Protein AF-A0A8H7FM13-F1 (afdb_monomer)

Solvent-accessible surface area (backbone atoms only — not comparable to full-atom values): 14826 Å² total; per-residue (Å²): 141,86,81,84,79,74,83,88,78,86,78,82,75,85,76,88,72,87,87,81,90,82,88,89,87,79,88,86,87,88,84,83,87,87,88,86,89,87,87,86,78,91,87,86,85,82,89,79,90,83,89,82,86,90,82,90,81,82,88,75,82,74,82,71,83,84,78,73,82,71,84,75,85,74,69,92,62,74,87,44,48,70,41,62,45,64,71,57,33,52,49,31,50,57,52,25,73,70,42,84,52,65,72,56,20,56,55,41,48,53,55,45,74,54,70,56,69,44,75,38,53,45,71,88,46,48,72,54,50,40,57,52,46,51,52,35,45,52,49,16,68,75,68,75,45,45,25,29,44,40,33,31,46,44,48,51,35,52,32,50,39,84,53,99,72,61,82,43,89,30,36,62,94,72,56,8,63,63,53,38,52,53,44,50,51,50,46,51,53,41,52,65,75,37,81,80,42,45,76,49,74,48,74,41,79,68,44,72,63,39,67,73,77,35,52,89,36,67,56,30,52,70,33,47,66,64,78,67,104

Mean predicted aligned error: 14.74 Å

Nearest PDB structures (foldseek):
  8wxc-assembly1_A  TM=9.907E-01  e=5.343E-21  Phanerodontia chrysosporium
  8wwt-assembly1_A  TM=9.858E-01  e=6.809E-21  Phanerodontia chrysosporium
  8x04-assembly1_A  TM=9.893E-01  e=1.498E-20  Phanerodontia chrysosporium
  3voj-assembly1_A  TM=9.886E-01  e=3.501E-20  Coprinopsis cinerea
  3voi-assembly1_A  TM=9.894E-01  e=8.694E-20  Coprinopsis cinerea

Structure (mmCIF, N/CA/C/O backbone):
data_AF-A0A8H7FM13-F1
#
_entry.id   AF-A0A8H7FM13-F1
#
loop_
_atom_site.group_PDB
_atom_site.id
_atom_site.type_symbol
_atom_site.label_atom_id
_atom_site.label_alt_id
_atom_site.label_comp_id
_atom_site.label_asym_id
_atom_site.label_entity_id
_atom_site.label_seq_id
_atom_site.pdbx_PDB_ins_code
_atom_site.Cartn_x
_atom_site.Cartn_y
_atom_site.Cartn_z
_atom_site.occupancy
_atom_site.B_iso_or_equiv
_atom_site.auth_seq_id
_atom_site.auth_comp_id
_atom_site.auth_asym_id
_atom_site.auth_atom_id
_atom_site.pdbx_PDB_model_num
ATOM 1 N N . MET A 1 1 ? 24.154 -24.887 4.146 1.00 31.66 1 MET A N 1
ATOM 2 C CA . MET A 1 1 ? 22.944 -25.618 3.715 1.00 31.66 1 MET A CA 1
ATOM 3 C C . MET A 1 1 ? 21.742 -24.740 4.018 1.00 31.66 1 MET A C 1
ATOM 5 O O . MET A 1 1 ? 21.270 -24.717 5.143 1.00 31.66 1 MET A O 1
ATOM 9 N N . PHE A 1 2 ? 21.346 -23.935 3.036 1.00 27.05 2 PHE A N 1
ATOM 10 C CA . PHE A 1 2 ? 20.184 -23.052 3.084 1.00 27.05 2 PHE A CA 1
ATOM 11 C C . PHE A 1 2 ? 19.039 -23.755 2.356 1.00 27.05 2 PHE A C 1
ATOM 13 O O . PHE A 1 2 ? 19.230 -24.229 1.240 1.00 27.05 2 PHE A O 1
ATOM 20 N N . ASN A 1 3 ? 17.871 -23.840 2.983 1.00 25.66 3 ASN A N 1
ATOM 21 C CA . ASN A 1 3 ? 16.652 -24.318 2.339 1.00 25.66 3 ASN A CA 1
ATOM 22 C C . ASN A 1 3 ? 15.518 -23.361 2.715 1.00 25.66 3 ASN A C 1
ATOM 24 O O . ASN A 1 3 ? 14.668 -23.669 3.546 1.00 25.66 3 ASN A O 1
ATOM 28 N N . ALA A 1 4 ? 15.556 -22.157 2.144 1.00 30.45 4 ALA A N 1
ATOM 29 C CA . ALA A 1 4 ? 14.416 -21.255 2.151 1.00 30.45 4 ALA A CA 1
ATOM 30 C C . ALA A 1 4 ? 13.462 -21.725 1.047 1.00 30.45 4 ALA A C 1
ATOM 32 O O . ALA A 1 4 ? 13.615 -21.388 -0.124 1.00 30.45 4 ALA A O 1
ATOM 33 N N . ARG A 1 5 ? 12.501 -22.577 1.413 1.00 27.33 5 ARG A N 1
ATOM 34 C CA . ARG A 1 5 ? 11.369 -22.904 0.544 1.00 27.33 5 ARG A CA 1
ATOM 35 C C . ARG A 1 5 ? 10.380 -21.749 0.601 1.00 27.33 5 ARG A C 1
ATOM 37 O O . ARG A 1 5 ? 9.558 -21.659 1.510 1.00 27.33 5 ARG A O 1
ATOM 44 N N . VAL A 1 6 ? 10.523 -20.854 -0.367 1.00 34.22 6 VAL A N 1
ATOM 45 C CA . VAL A 1 6 ? 9.517 -19.863 -0.742 1.00 34.22 6 VAL A CA 1
ATOM 46 C C . VAL A 1 6 ? 8.288 -20.615 -1.260 1.00 34.22 6 VAL A C 1
ATOM 48 O O . VAL A 1 6 ? 8.401 -21.646 -1.926 1.00 34.22 6 VAL A O 1
ATOM 51 N N . TRP A 1 7 ? 7.107 -20.139 -0.883 1.00 25.20 7 TRP A N 1
ATOM 52 C CA . TRP A 1 7 ? 5.831 -20.670 -1.345 1.00 25.20 7 TRP A CA 1
ATOM 53 C C . TRP A 1 7 ? 5.691 -20.506 -2.866 1.00 25.20 7 TRP A C 1
ATOM 55 O O . TRP A 1 7 ? 5.950 -19.415 -3.366 1.00 25.20 7 TRP A O 1
ATOM 65 N N . PRO A 1 8 ? 5.231 -21.528 -3.608 1.00 29.39 8 PRO A N 1
ATOM 66 C CA . PRO A 1 8 ? 4.892 -21.378 -5.010 1.00 29.39 8 PRO A CA 1
ATOM 67 C C . PRO A 1 8 ? 3.438 -20.902 -5.105 1.00 29.39 8 PRO A C 1
ATOM 69 O O . PRO A 1 8 ? 2.508 -21.702 -5.025 1.00 29.39 8 PRO A O 1
ATOM 72 N N . MET A 1 9 ? 3.216 -19.601 -5.270 1.00 29.92 9 MET A N 1
ATOM 73 C CA . MET A 1 9 ? 1.993 -19.119 -5.910 1.00 29.92 9 MET A CA 1
ATOM 74 C C . MET A 1 9 ? 2.365 -18.625 -7.304 1.00 29.92 9 MET A C 1
ATOM 76 O O . MET A 1 9 ? 2.932 -17.557 -7.467 1.00 29.92 9 MET A O 1
ATOM 80 N N . TRP A 1 10 ? 2.066 -19.477 -8.286 1.00 28.27 10 TRP A N 1
ATOM 81 C CA . TRP A 1 10 ? 1.713 -19.118 -9.658 1.00 28.27 10 TRP A CA 1
ATOM 82 C C . TRP A 1 10 ? 2.615 -18.102 -10.371 1.00 28.27 10 TRP A C 1
ATOM 84 O O . TRP A 1 10 ? 2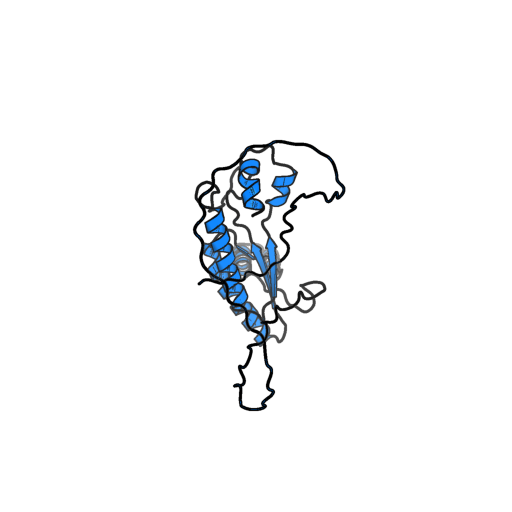.176 -17.022 -10.746 1.00 28.27 10 TRP A O 1
ATOM 94 N N . TRP A 1 11 ? 3.836 -18.529 -10.692 1.00 24.94 11 TRP A N 1
ATOM 95 C CA . TRP A 1 11 ? 4.539 -18.043 -11.879 1.00 24.94 11 TRP A CA 1
ATOM 96 C C . TRP A 1 11 ? 4.563 -19.186 -12.901 1.00 24.94 11 TRP A C 1
ATOM 98 O O . TRP A 1 11 ? 5.399 -20.089 -12.830 1.00 24.94 11 TRP A O 1
ATOM 108 N N . HIS A 1 12 ? 3.593 -19.221 -13.821 1.00 30.56 12 HIS A N 1
ATOM 109 C CA . HIS A 1 12 ? 3.700 -20.110 -14.977 1.00 30.56 12 HIS A CA 1
ATOM 110 C C . HIS A 1 12 ? 4.751 -19.528 -15.921 1.00 30.56 12 HIS A C 1
ATOM 112 O O . HIS A 1 12 ? 4.466 -18.680 -16.761 1.00 30.56 12 HIS A O 1
ATOM 118 N N . ARG A 1 13 ? 5.980 -20.028 -15.785 1.00 30.20 13 ARG A N 1
ATOM 119 C CA . ARG A 1 13 ? 6.971 -20.008 -16.856 1.00 30.20 13 ARG A CA 1
ATOM 120 C C . ARG A 1 13 ? 6.354 -20.733 -18.055 1.00 30.20 13 ARG A C 1
ATOM 122 O O . ARG A 1 13 ? 6.104 -21.936 -17.986 1.00 30.20 13 ARG A O 1
ATOM 129 N N . LEU A 1 14 ? 6.067 -19.999 -19.126 1.00 34.34 14 LEU A N 1
ATOM 130 C CA . LEU A 1 14 ? 5.718 -20.575 -20.422 1.00 34.34 14 LEU A CA 1
ATOM 131 C C . LEU A 1 14 ? 6.984 -21.194 -21.030 1.00 34.34 14 LEU A C 1
ATOM 133 O O . LEU A 1 14 ? 7.635 -20.593 -21.878 1.00 34.34 14 LEU A O 1
ATOM 137 N N . ASP A 1 15 ? 7.351 -22.392 -20.577 1.00 35.84 15 ASP A N 1
ATOM 138 C CA . ASP A 1 15 ? 8.298 -23.229 -21.309 1.00 35.84 15 ASP A CA 1
ATOM 139 C C . ASP A 1 15 ? 7.534 -23.896 -22.456 1.00 35.84 15 ASP A C 1
ATOM 141 O O . ASP A 1 15 ? 6.867 -24.919 -22.289 1.00 35.84 15 ASP A O 1
ATOM 145 N N . GLY A 1 16 ? 7.625 -23.288 -23.637 1.00 42.47 16 GLY A N 1
ATOM 146 C CA . GLY A 1 16 ? 7.253 -23.932 -24.885 1.00 42.47 16 GLY A CA 1
ATOM 147 C C . GLY A 1 16 ? 8.126 -25.163 -25.108 1.00 42.47 16 GLY A C 1
ATOM 148 O O . GLY A 1 16 ? 9.328 -25.039 -25.328 1.00 42.47 16 GLY A O 1
ATOM 149 N N . ARG A 1 17 ? 7.522 -26.351 -25.056 1.00 34.31 17 ARG A N 1
ATOM 150 C CA . ARG A 1 17 ? 8.042 -27.563 -25.693 1.00 34.31 17 ARG A CA 1
ATOM 151 C C . ARG A 1 17 ? 6.876 -28.405 -26.187 1.00 34.31 17 ARG A C 1
ATOM 153 O O . ARG A 1 17 ? 6.186 -29.059 -25.408 1.00 34.31 17 ARG A O 1
ATOM 160 N N . ASP A 1 18 ? 6.699 -28.360 -27.499 1.00 36.38 18 ASP A N 1
ATOM 161 C CA . ASP A 1 18 ? 5.829 -29.241 -28.256 1.00 36.38 18 ASP A CA 1
ATOM 162 C C . ASP A 1 18 ? 6.208 -30.709 -28.030 1.00 36.38 18 ASP A C 1
ATOM 164 O O . ASP A 1 18 ? 7.366 -31.118 -28.152 1.00 36.38 18 ASP A O 1
ATOM 168 N N . TYR A 1 19 ? 5.194 -31.510 -27.715 1.00 31.31 19 TYR A N 1
ATOM 169 C CA . TYR A 1 19 ? 5.227 -32.960 -27.809 1.00 31.31 19 TYR A CA 1
ATOM 170 C C . TYR A 1 19 ? 4.884 -33.363 -29.243 1.00 31.31 19 TYR A C 1
ATOM 172 O O . TYR A 1 19 ? 3.727 -33.256 -29.636 1.00 31.31 19 TYR A O 1
ATOM 180 N N . LEU A 1 20 ? 5.838 -33.931 -29.981 1.00 33.78 20 LEU A N 1
ATOM 181 C CA . LEU A 1 20 ? 5.534 -34.894 -31.041 1.00 33.78 20 LEU A CA 1
ATOM 182 C C . LEU A 1 20 ? 6.529 -36.058 -30.981 1.00 33.78 20 LEU A C 1
ATOM 184 O O . LEU A 1 20 ? 7.734 -35.905 -31.163 1.00 33.78 20 LEU A O 1
ATOM 188 N N . HIS A 1 21 ? 5.983 -37.237 -30.689 1.00 32.88 21 HIS A N 1
ATOM 189 C CA . HIS A 1 21 ? 6.616 -38.545 -30.832 1.00 32.88 21 HIS A CA 1
ATOM 190 C C . HIS A 1 21 ? 6.362 -39.056 -32.256 1.00 32.88 21 HIS A C 1
ATOM 192 O O . HIS A 1 21 ? 5.203 -39.063 -32.670 1.00 32.88 21 HIS A O 1
ATOM 198 N N . SER A 1 22 ? 7.409 -39.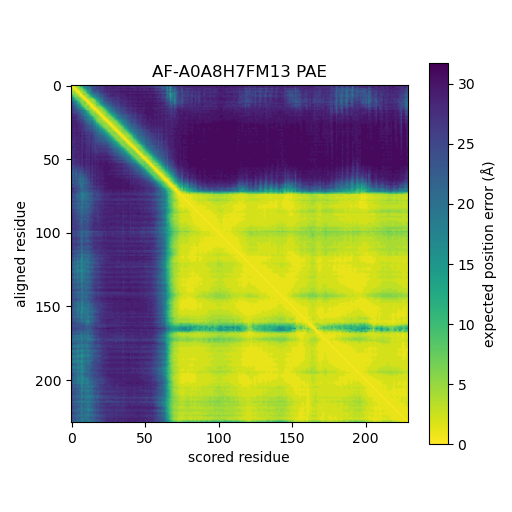521 -32.954 1.00 33.22 22 SER A N 1
ATOM 199 C CA . SER A 1 22 ? 7.472 -40.732 -33.816 1.00 33.22 22 SER A CA 1
ATOM 200 C C . SER A 1 22 ? 8.733 -40.689 -34.708 1.00 33.22 22 SER A C 1
ATOM 202 O O . SER A 1 22 ? 8.909 -39.740 -35.465 1.00 33.22 22 SER A O 1
ATOM 204 N N . GLY A 1 23 ? 9.619 -41.696 -34.618 1.00 30.16 23 GLY A N 1
ATOM 205 C CA . GLY A 1 23 ? 10.735 -41.931 -35.569 1.00 30.16 23 GLY A CA 1
ATOM 206 C C . GLY A 1 23 ? 10.304 -42.796 -36.774 1.00 30.16 23 GLY A C 1
ATOM 207 O O . GLY A 1 23 ? 9.096 -42.934 -36.966 1.00 30.16 23 GLY A O 1
ATOM 208 N N . PRO A 1 24 ? 11.209 -43.489 -37.519 1.00 46.59 24 PRO A N 1
ATOM 209 C CA . PRO A 1 24 ? 12.686 -43.491 -37.479 1.00 46.59 24 PRO A CA 1
ATOM 210 C C . PRO A 1 24 ? 13.396 -43.468 -38.875 1.00 46.59 24 PRO A C 1
ATOM 212 O O . PRO A 1 24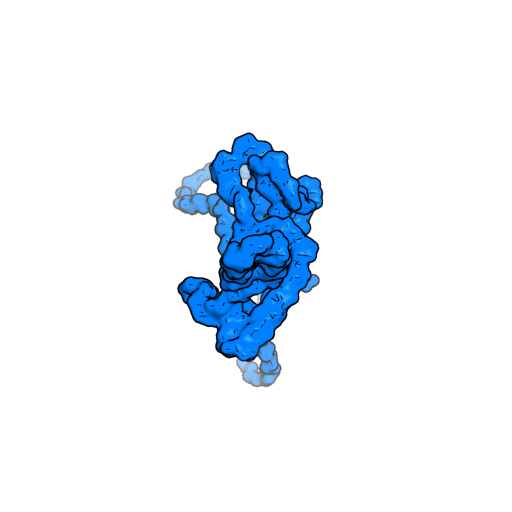 ? 12.770 -43.630 -39.917 1.00 46.59 24 PRO A O 1
ATOM 215 N N . GLY A 1 25 ? 14.737 -43.368 -38.877 1.00 30.20 25 GLY A N 1
ATOM 216 C CA . GLY A 1 25 ? 15.645 -43.634 -40.020 1.00 30.20 25 GLY A CA 1
ATOM 217 C C . GLY A 1 25 ? 16.758 -42.577 -40.122 1.00 30.20 25 GLY A C 1
ATOM 218 O O . GLY A 1 25 ? 16.480 -41.407 -39.917 1.00 30.20 25 GLY A O 1
ATOM 219 N N . GLY A 1 26 ? 18.039 -42.836 -40.390 1.00 28.73 26 GLY A N 1
ATOM 220 C CA . GLY A 1 26 ? 18.840 -44.019 -40.703 1.00 28.73 26 GLY A CA 1
ATOM 221 C C . GLY A 1 26 ? 20.255 -43.537 -41.111 1.00 28.73 26 GLY A C 1
ATOM 222 O O . GLY A 1 26 ? 20.387 -42.415 -41.588 1.00 28.73 26 GLY A O 1
ATOM 223 N N . GLY A 1 27 ? 21.288 -44.378 -40.941 1.00 30.05 27 GLY A N 1
ATOM 224 C CA . GLY A 1 27 ? 22.675 -44.161 -41.419 1.00 30.05 27 GLY A CA 1
ATOM 225 C C . GLY A 1 27 ? 23.518 -43.235 -40.527 1.00 30.05 27 GLY A C 1
ATOM 226 O O . GLY A 1 27 ? 23.048 -42.200 -40.087 1.00 30.05 27 GLY A O 1
ATOM 227 N N . GLY A 1 28 ? 24.765 -43.509 -40.150 1.00 27.94 28 GLY A N 1
ATOM 228 C CA . GLY A 1 28 ? 25.815 -44.366 -40.696 1.00 27.94 28 GLY A CA 1
ATOM 229 C C . GLY A 1 28 ? 27.108 -43.539 -40.625 1.00 27.94 28 GLY A C 1
ATOM 230 O O . GLY A 1 28 ? 27.171 -42.482 -41.240 1.00 27.94 28 GLY A O 1
ATOM 231 N N . GLY A 1 29 ? 28.109 -43.947 -39.839 1.00 31.45 29 GLY A N 1
ATOM 232 C CA . GLY A 1 29 ? 29.322 -43.137 -39.656 1.00 31.45 29 GLY A CA 1
ATOM 233 C C . GLY A 1 29 ? 30.310 -43.722 -38.653 1.00 31.45 29 GLY A C 1
ATOM 234 O O . GLY A 1 29 ? 30.251 -43.446 -37.462 1.00 31.45 29 GLY A O 1
ATOM 235 N N . THR A 1 30 ? 31.190 -44.564 -39.175 1.00 28.98 30 THR A N 1
ATOM 236 C CA . THR A 1 30 ? 32.261 -45.332 -38.533 1.00 28.98 30 THR A CA 1
ATOM 237 C C . THR A 1 30 ? 33.457 -44.465 -38.128 1.00 28.98 30 THR A C 1
ATOM 239 O O . THR A 1 30 ? 33.970 -43.765 -38.993 1.00 28.98 30 THR A O 1
ATOM 242 N N . THR A 1 31 ? 34.019 -44.657 -36.923 1.00 34.56 31 THR A N 1
ATOM 243 C CA . THR A 1 31 ? 35.488 -44.613 -36.736 1.00 34.56 31 THR A CA 1
ATOM 244 C C . THR A 1 31 ? 35.942 -45.563 -35.624 1.00 34.56 31 THR A C 1
ATOM 246 O O . THR A 1 31 ? 35.467 -45.510 -34.492 1.00 34.56 31 THR A O 1
ATOM 249 N N . SER A 1 32 ? 36.870 -46.451 -35.979 1.00 32.03 32 SER A N 1
ATOM 250 C CA . SER A 1 32 ? 37.437 -47.518 -35.152 1.00 32.03 32 SER A CA 1
ATOM 251 C C . SER A 1 32 ? 38.511 -47.053 -34.157 1.00 32.03 32 SER A C 1
ATOM 253 O O . SER A 1 32 ? 39.413 -46.307 -34.512 1.00 32.03 32 SER A O 1
ATOM 255 N N . SER A 1 33 ? 38.425 -47.633 -32.953 1.00 33.09 33 SER A N 1
ATOM 256 C CA . SER A 1 33 ? 39.454 -48.264 -32.096 1.00 33.09 33 SER A CA 1
ATOM 257 C C . SER A 1 33 ? 40.814 -47.588 -31.833 1.00 33.09 33 SER A C 1
ATOM 259 O O . SER A 1 33 ? 41.566 -47.332 -32.763 1.00 33.09 33 SER A O 1
ATOM 261 N N . THR A 1 34 ? 41.262 -47.597 -30.567 1.00 32.16 34 THR A N 1
ATOM 262 C CA . THR A 1 34 ? 42.428 -48.418 -30.167 1.00 32.16 34 THR A CA 1
ATOM 263 C C . THR A 1 34 ? 42.316 -48.886 -28.706 1.00 32.16 34 THR A C 1
ATOM 265 O O . THR A 1 34 ? 42.022 -48.138 -27.782 1.00 32.16 34 THR A O 1
ATOM 268 N N . LYS A 1 35 ? 42.535 -50.190 -28.585 1.00 34.38 35 LYS A N 1
ATOM 269 C CA . LYS A 1 35 ? 42.605 -51.141 -27.471 1.00 34.38 35 LYS A CA 1
ATOM 270 C C . LYS A 1 35 ? 43.709 -50.834 -26.443 1.00 34.38 35 LYS A C 1
ATOM 272 O O . LYS A 1 35 ? 44.834 -50.619 -26.868 1.00 34.38 35 LYS A O 1
ATOM 277 N N . VAL A 1 36 ? 43.451 -51.034 -25.144 1.00 33.06 36 VAL A N 1
ATOM 278 C CA . VAL A 1 36 ? 44.388 -51.736 -24.235 1.00 33.06 36 VAL A CA 1
ATOM 279 C C . VAL A 1 36 ? 43.580 -52.553 -23.223 1.00 33.06 36 VAL A C 1
ATOM 281 O O . VAL A 1 36 ? 42.766 -52.024 -22.473 1.00 33.06 36 VAL A O 1
ATOM 284 N N . SER A 1 37 ? 43.802 -53.866 -23.252 1.00 31.83 37 SER A N 1
ATOM 285 C CA . SER A 1 37 ? 43.307 -54.844 -22.286 1.00 31.83 37 SER A CA 1
ATOM 286 C C . SER A 1 37 ? 44.301 -54.993 -21.141 1.00 31.83 37 SER A C 1
ATOM 288 O O . SER A 1 37 ? 45.492 -55.155 -21.396 1.00 31.83 37 SER A O 1
ATOM 290 N N . THR A 1 38 ? 43.794 -55.113 -19.919 1.00 33.34 38 THR A N 1
ATOM 291 C CA . THR A 1 38 ? 44.460 -55.879 -18.862 1.00 33.34 38 THR A CA 1
ATOM 292 C C . THR A 1 38 ? 43.437 -56.739 -18.131 1.00 33.34 38 THR A C 1
ATOM 294 O O . THR A 1 38 ? 42.359 -56.304 -17.738 1.00 33.34 38 THR A O 1
ATOM 297 N N . THR A 1 39 ? 43.794 -58.012 -18.058 1.00 33.94 39 THR A N 1
ATOM 298 C CA . THR A 1 39 ? 43.026 -59.174 -17.622 1.00 33.94 39 THR A CA 1
ATOM 299 C C . THR A 1 39 ? 43.280 -59.441 -16.146 1.00 33.94 39 THR A C 1
ATOM 301 O O . THR A 1 39 ? 44.442 -59.425 -15.758 1.00 33.94 39 THR A O 1
ATOM 304 N N . THR A 1 40 ? 42.239 -59.750 -15.365 1.00 34.22 40 THR A N 1
ATOM 305 C CA . THR A 1 40 ? 42.168 -60.664 -14.186 1.00 34.22 40 THR A CA 1
ATOM 306 C C . THR A 1 40 ? 40.930 -60.264 -13.369 1.00 34.22 40 THR A C 1
ATOM 308 O O . THR A 1 40 ? 40.637 -59.087 -13.253 1.00 34.22 40 THR A O 1
ATOM 311 N N . SER A 1 41 ? 40.097 -61.115 -12.778 1.00 34.53 41 SER A N 1
ATOM 312 C CA . SER A 1 41 ? 39.899 -62.563 -12.776 1.00 34.53 41 SER A CA 1
ATOM 313 C C . SER A 1 41 ? 38.539 -62.812 -12.102 1.00 34.53 41 SER A C 1
ATOM 315 O O . SER A 1 41 ? 38.129 -62.087 -11.200 1.00 34.53 41 SER A O 1
ATOM 317 N N . LYS A 1 42 ? 37.852 -63.846 -12.580 1.00 36.78 42 LYS A N 1
ATOM 318 C CA . LYS A 1 42 ? 36.573 -64.420 -12.133 1.00 36.78 42 LYS A CA 1
ATOM 319 C C . LYS A 1 42 ? 36.530 -64.704 -10.620 1.00 36.78 42 LYS A C 1
ATOM 321 O O . LYS A 1 42 ? 37.482 -65.282 -10.110 1.00 36.78 42 LYS A O 1
ATOM 326 N N . SER A 1 43 ? 35.382 -64.496 -9.970 1.00 33.94 43 SER A N 1
ATOM 327 C CA . SER A 1 43 ? 34.766 -65.554 -9.151 1.00 33.94 43 SER A CA 1
ATOM 328 C C . SER A 1 43 ? 33.296 -65.257 -8.851 1.00 33.94 43 SER A C 1
ATOM 330 O O . SER A 1 43 ? 32.935 -64.175 -8.398 1.00 33.94 43 SER A O 1
ATOM 332 N N . SER A 1 44 ? 32.463 -66.250 -9.128 1.00 36.81 44 SER A N 1
ATOM 333 C CA . SER A 1 44 ? 31.038 -66.331 -8.836 1.00 36.81 44 SER A CA 1
ATOM 334 C C . SER A 1 44 ? 30.832 -67.478 -7.856 1.00 36.81 44 SER A C 1
ATOM 336 O O . SER A 1 44 ? 31.275 -68.587 -8.160 1.00 36.81 44 SER A O 1
ATOM 338 N N . THR A 1 45 ? 30.090 -67.265 -6.771 1.00 32.94 45 THR A N 1
ATOM 339 C CA . THR A 1 45 ? 29.499 -68.370 -6.006 1.00 32.94 45 THR A CA 1
ATOM 340 C C . THR A 1 45 ? 28.208 -67.951 -5.306 1.00 32.94 45 THR A C 1
ATOM 342 O O . THR A 1 45 ? 28.071 -66.853 -4.777 1.00 32.94 45 THR A O 1
ATOM 345 N N . THR A 1 46 ? 27.255 -68.869 -5.395 1.00 32.91 46 THR A N 1
ATOM 346 C CA . THR A 1 46 ? 25.851 -68.893 -4.969 1.00 32.91 46 THR A CA 1
ATOM 347 C C . THR A 1 46 ? 25.640 -69.255 -3.490 1.00 32.91 46 THR A C 1
ATOM 349 O O . THR A 1 46 ? 26.531 -69.829 -2.872 1.00 32.91 46 THR A O 1
ATOM 352 N N . SER A 1 47 ? 24.384 -69.077 -3.033 1.00 33.72 47 SER A N 1
ATOM 353 C CA . SER A 1 47 ? 23.747 -69.583 -1.788 1.00 33.72 47 SER A CA 1
ATOM 354 C C . SER A 1 47 ? 24.100 -68.824 -0.500 1.00 33.72 47 SER A C 1
ATOM 356 O O . SER A 1 47 ? 25.229 -68.403 -0.325 1.00 33.72 47 SER A O 1
ATOM 358 N N . SER A 1 48 ? 23.217 -68.583 0.475 1.00 33.38 48 SER A N 1
ATOM 359 C CA . SER A 1 48 ? 21.881 -69.107 0.805 1.00 33.38 48 SER A CA 1
ATOM 360 C C . SER A 1 48 ? 21.226 -68.198 1.864 1.00 33.38 48 SER A C 1
ATOM 362 O O . SER A 1 48 ? 21.913 -67.617 2.699 1.00 33.38 48 SER A O 1
ATOM 364 N N . LYS A 1 49 ? 19.890 -68.131 1.861 1.00 44.16 49 LYS A N 1
ATOM 365 C CA . LYS A 1 49 ? 19.027 -67.538 2.903 1.00 44.16 49 LYS A CA 1
ATOM 366 C C . LYS A 1 49 ? 19.275 -68.173 4.287 1.00 44.16 49 LYS A C 1
ATOM 368 O O . LYS A 1 49 ? 19.385 -69.395 4.363 1.00 44.16 49 LYS A O 1
ATOM 373 N N . PRO A 1 50 ? 19.212 -67.381 5.373 1.00 41.56 50 PRO A N 1
ATOM 374 C CA 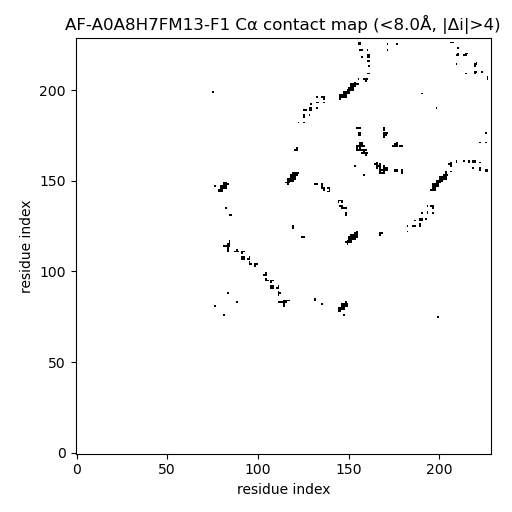. PRO A 1 50 ? 18.324 -67.760 6.473 1.00 41.56 50 PRO A CA 1
ATOM 375 C C . PRO A 1 50 ? 17.512 -66.584 7.041 1.00 41.56 50 PRO A C 1
ATOM 377 O O . PRO A 1 50 ? 17.904 -65.421 7.012 1.00 41.56 50 PRO A O 1
ATOM 380 N N . THR A 1 51 ? 16.333 -66.942 7.537 1.00 39.31 51 THR A N 1
ATOM 381 C CA .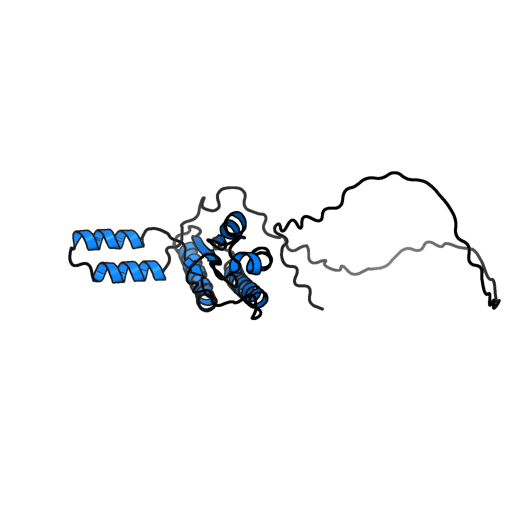 THR A 1 51 ? 15.364 -66.113 8.256 1.00 39.31 51 THR A CA 1
ATOM 382 C C . THR A 1 51 ? 15.763 -66.034 9.732 1.00 39.31 51 THR A C 1
ATOM 384 O O . THR A 1 51 ? 15.925 -67.090 10.341 1.00 39.31 51 THR A O 1
ATOM 387 N N . THR A 1 52 ? 15.804 -64.841 10.335 1.00 36.56 52 THR A N 1
ATOM 388 C CA . THR A 1 52 ? 15.710 -64.707 11.801 1.00 36.56 52 THR A CA 1
ATOM 389 C C . THR A 1 52 ? 15.106 -63.366 12.210 1.00 36.56 52 THR A C 1
ATOM 391 O O . THR A 1 52 ? 15.466 -62.313 11.691 1.00 36.56 52 THR A O 1
ATOM 394 N N . SER A 1 53 ? 14.157 -63.447 13.138 1.00 38.03 53 SER A N 1
ATOM 395 C CA . SER A 1 53 ? 13.369 -62.360 13.712 1.00 38.03 53 SER A CA 1
ATOM 396 C C . SER A 1 53 ? 14.090 -61.643 14.859 1.00 38.03 53 SER A C 1
ATOM 398 O O . SER A 1 53 ? 14.754 -62.289 15.663 1.00 38.03 53 SER A O 1
ATOM 400 N N . GLY A 1 54 ? 13.803 -60.342 15.001 1.00 38.22 54 GLY A N 1
ATOM 401 C CA . GLY A 1 54 ? 13.773 -59.625 16.283 1.00 38.22 54 GLY A CA 1
ATOM 402 C C . GLY A 1 54 ? 14.940 -58.675 16.574 1.00 38.22 54 GLY A C 1
ATOM 403 O O . GLY A 1 54 ? 16.050 -59.125 16.833 1.00 38.22 54 GLY A O 1
ATOM 404 N N . THR A 1 55 ? 14.658 -57.365 16.645 1.00 35.19 55 THR A N 1
ATOM 405 C CA . THR A 1 55 ? 14.775 -56.517 17.862 1.00 35.19 55 THR A CA 1
ATOM 406 C C . THR A 1 55 ? 14.827 -55.023 17.495 1.00 35.19 55 THR A C 1
ATOM 408 O O . THR A 1 55 ? 15.679 -54.599 16.726 1.00 35.19 55 THR A O 1
ATOM 411 N N . GLY A 1 56 ? 13.899 -54.254 18.085 1.00 44.34 56 GLY A N 1
ATOM 412 C CA . GLY A 1 56 ? 13.974 -52.827 18.442 1.00 44.34 56 GLY A CA 1
ATOM 413 C C . GLY A 1 56 ? 14.582 -51.834 17.449 1.00 44.34 56 GLY A C 1
ATOM 414 O O . GLY A 1 56 ? 15.795 -51.669 17.393 1.00 44.34 56 GLY A O 1
ATOM 415 N N . THR A 1 57 ? 13.741 -51.052 16.769 1.00 37.44 57 THR A N 1
ATOM 416 C CA . THR A 1 57 ? 14.175 -49.798 16.135 1.00 37.44 57 THR A CA 1
ATOM 417 C C . THR A 1 57 ? 13.332 -48.645 16.656 1.00 37.44 57 THR A C 1
ATOM 419 O O . THR A 1 57 ? 12.104 -48.682 16.634 1.00 37.44 57 THR A O 1
ATOM 422 N N . SER A 1 58 ? 14.051 -47.663 17.185 1.00 40.94 58 SER A N 1
ATOM 423 C CA . SER A 1 58 ? 13.610 -46.443 17.842 1.00 40.94 58 SER A CA 1
ATOM 424 C C . SER A 1 58 ? 12.545 -45.676 17.060 1.00 40.94 58 SER A C 1
ATOM 426 O O . SER A 1 58 ? 12.681 -45.448 15.860 1.00 40.94 58 SER A O 1
ATOM 428 N N . THR A 1 59 ? 11.519 -45.218 17.775 1.00 37.81 59 THR A N 1
ATOM 429 C CA . THR A 1 59 ? 10.498 -44.289 17.288 1.00 37.81 59 THR A CA 1
ATOM 430 C C . THR A 1 59 ? 11.145 -42.946 16.950 1.00 37.81 59 THR A C 1
ATOM 432 O O . THR A 1 59 ? 11.343 -42.099 17.818 1.00 37.81 59 THR A O 1
ATOM 435 N N . SER A 1 60 ? 11.497 -42.738 15.686 1.00 41.50 60 SER A N 1
ATOM 436 C CA . SER A 1 60 ? 11.778 -41.414 15.143 1.00 41.50 60 SER A CA 1
ATOM 437 C C . SER A 1 60 ? 10.446 -40.700 14.918 1.00 41.50 60 SER A C 1
ATOM 439 O O . SER A 1 60 ? 9.691 -41.008 13.998 1.00 41.50 60 SER A O 1
ATOM 441 N N . THR A 1 61 ? 10.133 -39.746 15.791 1.00 38.91 61 THR A N 1
ATOM 442 C CA . THR A 1 61 ? 9.040 -38.788 15.620 1.00 38.91 61 THR A CA 1
ATOM 443 C C . THR A 1 61 ? 9.314 -37.957 14.368 1.00 38.91 61 THR A C 1
ATOM 445 O O . THR A 1 61 ? 10.077 -36.994 14.393 1.00 38.91 61 THR A O 1
ATOM 448 N N . SER A 1 62 ? 8.711 -38.343 13.243 1.00 40.84 62 SER A N 1
ATOM 449 C CA . SER A 1 62 ? 8.664 -37.507 12.049 1.00 40.84 62 SER A CA 1
ATOM 450 C C . SER A 1 62 ? 7.802 -36.286 12.358 1.00 40.84 62 SER A C 1
ATOM 452 O O . SER A 1 62 ? 6.590 -36.407 12.555 1.00 40.84 62 SER A O 1
ATOM 454 N N . THR A 1 63 ? 8.420 -35.112 12.422 1.00 46.41 63 THR A N 1
ATOM 455 C CA . THR A 1 63 ? 7.716 -33.833 12.400 1.00 46.41 63 THR A CA 1
ATOM 456 C C . THR A 1 63 ? 6.883 -33.769 11.120 1.00 46.41 63 THR A C 1
ATOM 458 O O . THR A 1 63 ? 7.409 -33.830 10.009 1.00 46.41 63 THR A O 1
ATOM 461 N N . GLY A 1 64 ? 5.559 -33.746 11.290 1.00 45.47 64 GLY A N 1
ATOM 462 C CA . GLY A 1 64 ? 4.602 -33.701 10.190 1.00 45.47 64 GLY A CA 1
ATOM 463 C C . GLY A 1 64 ? 4.777 -32.455 9.310 1.00 45.47 64 GLY A C 1
ATOM 464 O O . GLY A 1 64 ? 5.405 -31.477 9.727 1.00 45.47 64 GLY A O 1
ATOM 465 N N . PRO A 1 65 ? 4.237 -32.477 8.082 1.00 49.41 65 PRO A N 1
ATOM 466 C CA . PRO A 1 65 ? 4.366 -31.368 7.150 1.00 49.41 65 PRO A CA 1
ATOM 467 C C . PRO A 1 65 ? 3.710 -30.109 7.728 1.00 49.41 65 PRO A C 1
ATOM 469 O O . PRO A 1 65 ? 2.571 -30.144 8.188 1.00 49.41 65 PRO A O 1
ATOM 472 N N . SER A 1 66 ? 4.443 -28.994 7.677 1.00 47.94 66 SER A N 1
ATOM 473 C CA . SER A 1 66 ? 3.907 -27.654 7.915 1.00 47.94 66 SER A CA 1
ATOM 474 C C . SER A 1 66 ? 2.763 -27.416 6.931 1.00 47.94 66 SER A C 1
ATOM 476 O O . SER A 1 66 ? 2.985 -27.316 5.723 1.00 47.94 66 SER A O 1
ATOM 478 N N . SER A 1 67 ? 1.528 -27.411 7.431 1.00 45.12 67 SER A N 1
ATOM 479 C CA . SER A 1 67 ? 0.350 -27.127 6.627 1.00 45.12 67 SER A CA 1
ATOM 480 C C . SER A 1 67 ? 0.354 -25.646 6.271 1.00 45.12 67 SER A C 1
ATOM 482 O O . SER A 1 67 ? 0.031 -24.790 7.094 1.00 45.12 67 SER A O 1
ATOM 484 N N . SER A 1 68 ? 0.720 -25.350 5.031 1.00 51.19 68 SER A N 1
ATOM 485 C CA . SER A 1 68 ? 0.391 -24.096 4.372 1.00 51.19 68 SER A CA 1
ATOM 486 C C . SER A 1 68 ? -1.101 -23.780 4.573 1.00 51.19 68 SER A C 1
ATOM 488 O O . SER A 1 68 ? -1.924 -24.599 4.152 1.00 51.19 68 SER A O 1
ATOM 490 N N . PRO A 1 69 ? -1.496 -22.652 5.208 1.00 55.38 69 PRO A N 1
ATOM 491 C CA . PRO A 1 69 ? -2.896 -22.242 5.224 1.00 55.38 69 PRO A CA 1
ATOM 492 C C . PRO A 1 69 ? -3.435 -22.207 3.792 1.00 55.38 69 PRO A C 1
ATOM 494 O O . PRO A 1 69 ? -2.857 -21.579 2.905 1.00 55.38 69 PRO A O 1
ATOM 497 N N . SER A 1 70 ? -4.516 -22.953 3.566 1.00 61.22 70 SER A N 1
ATOM 498 C CA . SER A 1 70 ? -5.203 -22.981 2.277 1.00 61.22 70 SER A CA 1
ATOM 499 C C . SER A 1 70 ? -5.794 -21.608 1.977 1.00 61.22 70 SER A C 1
ATOM 501 O O . SER A 1 70 ? -6.260 -20.921 2.888 1.00 61.22 70 SER A O 1
ATOM 503 N N . ALA A 1 71 ? -5.784 -21.216 0.701 1.00 68.38 71 ALA A N 1
ATOM 504 C CA . ALA A 1 71 ? -6.452 -20.000 0.256 1.00 68.38 71 ALA A CA 1
ATOM 505 C C . ALA A 1 71 ? -7.913 -20.021 0.729 1.00 68.38 71 ALA A C 1
ATOM 507 O O . ALA A 1 71 ? -8.641 -20.987 0.487 1.00 68.38 71 ALA A O 1
ATOM 508 N N . VAL A 1 72 ? -8.332 -18.970 1.431 1.00 68.56 72 VAL A N 1
ATOM 509 C CA . VAL A 1 72 ? -9.725 -18.830 1.853 1.00 68.56 72 VAL A CA 1
ATOM 510 C C . VAL A 1 72 ? -10.539 -18.510 0.604 1.00 68.56 72 VAL A C 1
ATOM 512 O O . VAL A 1 72 ? -10.348 -17.463 -0.008 1.00 68.56 72 VAL A O 1
ATOM 515 N N . ALA A 1 73 ? -11.416 -19.429 0.199 1.00 80.25 73 ALA A N 1
ATOM 516 C CA . ALA A 1 73 ? -12.327 -19.199 -0.914 1.00 80.25 73 ALA A CA 1
ATOM 517 C C . ALA A 1 73 ? -13.313 -18.062 -0.583 1.00 80.25 73 ALA A C 1
ATOM 519 O O . ALA A 1 73 ? -13.798 -17.963 0.545 1.00 80.25 73 ALA A O 1
ATOM 520 N N . GLY A 1 74 ? -13.640 -17.232 -1.576 1.00 91.38 74 GLY A N 1
ATOM 521 C CA . GLY A 1 74 ? -14.613 -16.142 -1.455 1.00 91.38 74 GLY A CA 1
ATOM 522 C C . GLY A 1 74 ? -13.993 -14.743 -1.440 1.00 91.38 74 GLY A C 1
ATOM 523 O O . GLY A 1 74 ? -12.818 -14.553 -1.746 1.00 91.38 74 GLY A O 1
ATOM 524 N N . ASN A 1 75 ? -14.816 -13.741 -1.120 1.00 94.75 75 ASN A N 1
ATOM 525 C CA . ASN A 1 75 ? -14.385 -12.347 -1.061 1.00 94.75 75 ASN A CA 1
ATOM 526 C C . ASN A 1 75 ? -13.510 -12.116 0.193 1.00 94.75 75 ASN A C 1
ATOM 528 O O . ASN A 1 75 ? -13.988 -12.351 1.308 1.00 94.75 75 ASN A O 1
ATOM 532 N N . PRO A 1 76 ? -12.265 -11.615 0.056 1.00 95.44 76 PRO A N 1
ATOM 533 C CA . PRO A 1 76 ? -11.367 -11.409 1.190 1.00 95.44 76 PRO A CA 1
ATOM 534 C C . PRO A 1 76 ? -11.866 -10.362 2.200 1.00 95.44 76 PRO A C 1
ATOM 536 O O . PRO A 1 76 ? -11.353 -10.324 3.313 1.00 95.44 76 PRO A O 1
ATOM 539 N N . TYR A 1 77 ? -12.873 -9.553 1.876 1.00 96.75 77 TYR A N 1
ATOM 540 C CA . TYR A 1 77 ? -13.435 -8.553 2.790 1.00 96.75 77 TYR A CA 1
ATOM 541 C C . TYR A 1 77 ? -14.560 -9.084 3.687 1.00 96.75 77 TYR A C 1
ATOM 543 O O . TYR A 1 77 ? -14.869 -8.483 4.715 1.00 96.75 77 TYR A O 1
ATOM 551 N N . THR A 1 78 ? -15.198 -10.200 3.326 1.00 96.12 78 THR A N 1
ATOM 552 C CA . THR A 1 78 ? -16.364 -10.705 4.061 1.00 96.12 78 THR A CA 1
ATOM 553 C C . THR A 1 78 ? -15.991 -11.096 5.493 1.00 96.12 78 THR A C 1
ATOM 555 O O . THR A 1 78 ? -15.123 -11.942 5.701 1.00 96.12 78 THR A O 1
ATOM 558 N N . GLY A 1 79 ? -16.681 -10.505 6.477 1.00 95.25 79 GLY A N 1
ATOM 559 C CA . GLY A 1 79 ? -16.498 -10.794 7.906 1.00 95.25 79 GLY A CA 1
ATOM 560 C C . GLY A 1 79 ? -15.370 -10.016 8.593 1.00 95.25 79 GLY A C 1
ATOM 561 O O . GLY A 1 79 ? -15.057 -10.318 9.742 1.00 95.25 79 GLY A O 1
ATOM 562 N N . TYR A 1 80 ? -14.769 -9.032 7.916 1.00 97.88 80 TYR A N 1
ATOM 563 C CA . TYR A 1 80 ? -13.698 -8.200 8.463 1.00 97.88 80 TYR A CA 1
ATOM 564 C C . TYR A 1 80 ? -14.109 -6.731 8.524 1.00 97.88 80 TYR A C 1
ATOM 566 O O . TYR A 1 80 ? -14.743 -6.215 7.604 1.00 97.88 80 TYR A O 1
ATOM 574 N N . ASN A 1 81 ? -13.664 -6.037 9.571 1.00 98.19 81 ASN A N 1
ATOM 575 C CA . ASN A 1 81 ? -13.634 -4.579 9.575 1.00 98.19 81 ASN A CA 1
ATOM 576 C C . ASN A 1 81 ? -12.348 -4.104 8.899 1.00 98.19 81 ASN A C 1
ATOM 578 O O . ASN A 1 81 ? -11.270 -4.654 9.134 1.00 98.19 81 ASN A O 1
ATOM 582 N N . VAL A 1 82 ? -12.454 -3.079 8.057 1.00 98.50 82 VAL A N 1
ATOM 583 C CA . VAL A 1 82 ? -11.283 -2.501 7.397 1.00 98.50 82 VAL A CA 1
ATOM 584 C C . VAL A 1 82 ? -10.608 -1.519 8.348 1.00 98.50 82 VAL A C 1
ATOM 586 O O . VAL A 1 82 ? -11.239 -0.592 8.855 1.00 98.50 82 VAL A O 1
ATOM 589 N N . PHE A 1 83 ? -9.320 -1.734 8.589 1.00 98.56 83 PHE A N 1
ATOM 590 C CA . PHE A 1 83 ? -8.489 -0.863 9.403 1.00 98.56 83 PHE A CA 1
ATOM 591 C C . PHE A 1 83 ? -8.326 0.500 8.716 1.00 98.56 83 PHE A C 1
ATOM 593 O O . PHE A 1 83 ? -7.969 0.573 7.539 1.00 98.56 83 PHE A O 1
ATOM 600 N N . LEU A 1 84 ? -8.593 1.584 9.447 1.00 98.50 84 LEU A N 1
ATOM 601 C CA . LEU A 1 84 ? -8.424 2.946 8.942 1.00 98.50 84 LEU A CA 1
ATOM 602 C C . LEU A 1 84 ? -6.944 3.330 8.982 1.00 98.50 84 LEU A C 1
ATOM 604 O O . LEU A 1 84 ? -6.304 3.187 10.018 1.00 98.50 84 LEU A O 1
ATOM 608 N N . SER A 1 85 ? -6.423 3.845 7.867 1.00 97.94 85 SER A N 1
ATOM 609 C CA . SER A 1 85 ? -5.033 4.294 7.726 1.00 97.94 85 SER A CA 1
ATOM 610 C C . SER A 1 85 ? -4.703 5.426 8.710 1.00 97.94 85 SER A C 1
ATOM 612 O O . SER A 1 85 ? -5.193 6.544 8.526 1.00 97.94 85 SER A O 1
ATOM 614 N N . PRO A 1 86 ? -3.847 5.198 9.727 1.00 96.62 86 PRO A N 1
ATOM 615 C CA . PRO A 1 86 ? -3.470 6.240 10.675 1.00 96.62 86 PRO A CA 1
ATOM 616 C C . PRO A 1 86 ? -2.836 7.488 10.038 1.00 96.62 86 PRO A C 1
ATOM 618 O O . PRO A 1 86 ? -3.233 8.584 10.437 1.00 96.62 86 PRO A O 1
ATOM 621 N N . PRO A 1 87 ? -1.906 7.393 9.055 1.00 94.81 87 PRO A N 1
ATOM 622 C CA . PRO A 1 87 ? -1.351 8.597 8.439 1.00 94.81 87 PRO A CA 1
ATOM 623 C C . PRO A 1 87 ? -2.423 9.403 7.697 1.00 94.81 87 PRO A C 1
ATOM 625 O O . PRO A 1 87 ? -2.478 10.617 7.857 1.00 94.81 87 PRO A O 1
ATOM 628 N N . TYR A 1 88 ? -3.344 8.746 6.983 1.00 98.06 88 TYR A N 1
ATOM 629 C CA . TYR A 1 88 ? -4.402 9.463 6.269 1.00 98.06 88 TYR A CA 1
ATOM 630 C C . TYR A 1 88 ? -5.431 10.099 7.208 1.00 98.06 88 TYR A C 1
ATOM 632 O O . TYR A 1 88 ? -5.878 11.221 6.981 1.00 98.06 88 TYR A O 1
ATOM 640 N N . VAL A 1 89 ? -5.792 9.412 8.297 1.00 98.19 89 VAL A N 1
ATOM 641 C CA . VAL A 1 89 ? -6.643 9.991 9.346 1.00 98.19 89 VAL A CA 1
ATOM 642 C C . VAL A 1 89 ? -6.012 11.275 9.891 1.00 98.19 89 VAL A C 1
ATOM 644 O O . VAL A 1 89 ? -6.706 12.285 10.014 1.00 98.19 89 VAL A O 1
ATOM 647 N N . ALA A 1 90 ? -4.704 11.260 10.169 1.00 97.88 90 ALA A N 1
ATOM 648 C CA . ALA A 1 90 ? -3.981 12.432 10.654 1.00 97.88 90 ALA A CA 1
ATOM 649 C C . ALA A 1 90 ? -3.936 13.566 9.614 1.00 97.88 90 ALA A C 1
ATOM 651 O O . ALA A 1 90 ? -4.179 14.721 9.964 1.00 97.88 90 ALA A O 1
ATOM 652 N N . GLU A 1 91 ? -3.694 13.252 8.338 1.00 98.38 91 GLU A N 1
ATOM 653 C CA . GLU A 1 91 ? -3.725 14.226 7.236 1.00 98.38 91 GLU A CA 1
ATOM 654 C C . GLU A 1 91 ? -5.095 14.899 7.104 1.00 98.38 91 GLU A C 1
ATOM 656 O O . GLU A 1 91 ? -5.180 16.126 7.041 1.00 98.38 91 GLU A O 1
ATOM 661 N N . VAL A 1 92 ? -6.179 14.118 7.119 1.00 98.50 92 VAL A N 1
ATOM 662 C CA . VAL A 1 92 ? -7.546 14.647 7.024 1.00 98.50 92 VAL A CA 1
ATOM 663 C C . VAL A 1 92 ? -7.882 15.529 8.225 1.00 98.50 92 VAL A C 1
ATOM 665 O O . VAL A 1 92 ? -8.473 16.595 8.054 1.00 98.50 92 VAL A O 1
ATOM 668 N N . GLN A 1 93 ? -7.499 15.122 9.438 1.00 98.31 93 GLN A N 1
ATOM 669 C CA . GLN A 1 93 ? -7.715 15.923 10.646 1.00 98.31 93 GLN A CA 1
ATOM 670 C C . GLN A 1 93 ? -6.953 17.252 10.589 1.00 98.31 93 GLN A C 1
ATOM 672 O O . GLN A 1 93 ? -7.532 18.302 10.875 1.00 98.31 93 GLN A O 1
ATOM 677 N N . ALA A 1 94 ? -5.683 17.221 10.174 1.00 98.50 94 ALA A N 1
ATOM 678 C CA . ALA A 1 94 ? -4.874 18.422 9.998 1.00 98.50 94 ALA A CA 1
ATOM 679 C C . ALA A 1 94 ? -5.465 19.345 8.921 1.00 98.50 94 ALA A C 1
ATOM 681 O O . ALA A 1 94 ? -5.597 20.546 9.147 1.00 98.50 94 ALA A O 1
ATOM 682 N N . ALA A 1 95 ? -5.893 18.790 7.784 1.00 98.31 95 ALA A N 1
ATOM 683 C CA . ALA A 1 95 ? -6.532 19.551 6.717 1.00 98.31 95 ALA A CA 1
ATOM 684 C C . ALA A 1 95 ? -7.841 20.196 7.195 1.00 98.31 95 ALA A C 1
ATOM 686 O O . ALA A 1 95 ? -8.033 21.399 7.020 1.00 98.31 95 ALA A O 1
ATOM 687 N N . ALA A 1 96 ? -8.710 19.433 7.864 1.00 98.31 96 ALA A N 1
ATOM 688 C CA . ALA A 1 96 ? -9.979 19.930 8.386 1.00 98.31 96 ALA A CA 1
ATOM 689 C C . ALA A 1 96 ? -9.799 21.086 9.381 1.00 98.31 96 ALA A C 1
ATOM 691 O O . ALA A 1 96 ? -10.592 22.025 9.363 1.00 98.31 96 ALA A O 1
ATOM 692 N N . ALA A 1 97 ? -8.734 21.069 10.190 1.00 98.12 97 ALA A N 1
ATOM 693 C CA . ALA A 1 97 ? -8.414 22.152 11.122 1.00 98.12 97 ALA A CA 1
ATOM 694 C C . ALA A 1 97 ? -8.066 23.485 10.428 1.00 98.12 97 ALA A C 1
ATOM 696 O O . ALA A 1 97 ? -8.182 24.542 11.044 1.00 98.12 97 ALA A O 1
ATOM 697 N N . THR A 1 98 ? -7.668 23.455 9.151 1.00 98.31 98 THR A N 1
ATOM 698 C CA . THR A 1 98 ? -7.386 24.665 8.355 1.00 98.31 98 THR A CA 1
ATOM 699 C C . THR A 1 98 ? -8.613 25.210 7.615 1.00 98.31 98 THR A C 1
ATOM 701 O O . THR A 1 98 ? -8.577 26.322 7.086 1.00 98.31 98 THR A O 1
ATOM 704 N N . ILE A 1 99 ? -9.719 24.457 7.577 1.00 98.56 99 ILE A N 1
ATOM 705 C CA . ILE A 1 99 ? -10.943 24.850 6.873 1.00 98.56 99 ILE A CA 1
ATOM 706 C C . ILE A 1 99 ? -11.742 25.831 7.737 1.00 98.56 99 ILE A C 1
ATOM 708 O O . ILE A 1 99 ? -12.260 25.484 8.794 1.00 98.56 99 ILE A O 1
ATOM 712 N N . THR A 1 100 ? -11.907 27.061 7.250 1.00 98.44 100 THR A N 1
ATOM 713 C CA . THR A 1 100 ? -12.604 28.137 7.978 1.00 98.44 100 THR A CA 1
ATOM 714 C C . THR A 1 100 ? -14.124 27.967 8.025 1.00 98.44 100 THR A C 1
ATOM 716 O O . THR A 1 100 ? -14.775 28.420 8.964 1.00 98.44 100 THR A O 1
ATOM 719 N N . ASN A 1 101 ? -14.720 27.308 7.027 1.00 98.50 101 ASN A N 1
ATOM 720 C CA . ASN A 1 101 ? -16.150 27.013 7.021 1.00 98.50 101 ASN A CA 1
ATOM 721 C C . ASN A 1 101 ? -16.445 25.786 7.901 1.00 98.50 101 ASN A C 1
ATOM 723 O O . ASN A 1 101 ? -16.110 24.663 7.531 1.00 98.50 101 ASN A O 1
ATOM 727 N N . ALA A 1 102 ? -17.129 25.988 9.030 1.00 98.12 102 ALA A N 1
ATOM 728 C CA . ALA A 1 102 ? -17.393 24.929 10.008 1.00 98.12 102 ALA A CA 1
ATOM 729 C C . ALA A 1 102 ? -18.186 23.733 9.446 1.00 98.12 102 ALA A C 1
ATOM 731 O O . ALA A 1 102 ? -17.893 22.585 9.779 1.00 98.12 102 ALA A O 1
ATOM 732 N N . ALA A 1 103 ? -19.168 23.976 8.571 1.00 98.38 103 ALA A N 1
ATOM 733 C CA . ALA A 1 103 ? -19.939 22.898 7.954 1.00 98.38 103 ALA A CA 1
ATOM 734 C C . ALA A 1 103 ? -19.065 22.062 7.007 1.00 98.38 103 ALA A C 1
ATOM 736 O O . ALA A 1 103 ? -19.160 20.836 7.001 1.00 98.38 103 ALA A O 1
ATOM 737 N N . LEU A 1 104 ? -18.178 22.710 6.247 1.00 98.50 104 LEU A N 1
ATOM 738 C CA . LEU A 1 104 ? -17.221 22.028 5.380 1.00 98.50 104 LEU A CA 1
ATOM 739 C C . LEU A 1 104 ? -16.156 21.276 6.187 1.00 98.50 104 LEU A C 1
ATOM 741 O O . LEU A 1 104 ? -15.853 20.137 5.849 1.00 98.50 104 LEU A O 1
ATOM 745 N N . ALA A 1 105 ? -15.639 21.860 7.272 1.00 98.56 105 ALA A N 1
ATOM 746 C CA . ALA A 1 105 ? -14.691 21.197 8.168 1.00 98.56 105 ALA A CA 1
ATOM 747 C C . ALA A 1 105 ? -15.293 19.913 8.765 1.00 98.56 105 ALA A C 1
ATOM 749 O O . ALA A 1 105 ? -14.656 18.861 8.754 1.00 98.56 105 ALA A O 1
ATOM 750 N N . ALA A 1 106 ? -16.559 19.964 9.192 1.00 98.38 106 ALA A N 1
ATOM 751 C CA . ALA A 1 106 ? -17.277 18.784 9.666 1.00 98.38 106 ALA A CA 1
ATOM 752 C C . ALA A 1 106 ? -17.417 17.708 8.575 1.00 98.38 106 ALA A C 1
ATOM 754 O O . ALA A 1 106 ? -17.244 16.526 8.857 1.00 98.38 106 ALA A O 1
ATOM 755 N N . LYS A 1 107 ? -17.678 18.095 7.317 1.00 98.38 107 LYS A N 1
ATOM 756 C CA . LYS A 1 107 ? -17.703 17.147 6.190 1.00 98.38 107 LYS A CA 1
ATOM 757 C C . LYS A 1 107 ? -16.322 16.578 5.867 1.00 98.38 107 LYS A C 1
ATOM 759 O O . LYS A 1 107 ? -16.234 15.391 5.574 1.00 98.38 107 LYS A O 1
ATOM 764 N N . ALA A 1 108 ? -15.261 17.378 5.956 1.00 98.19 108 ALA A N 1
ATOM 765 C CA . ALA A 1 108 ? -13.894 16.906 5.756 1.00 98.19 108 ALA A CA 1
ATOM 766 C C . ALA A 1 108 ? -13.518 15.829 6.786 1.00 98.19 108 ALA A C 1
ATOM 768 O O . ALA A 1 108 ? -12.954 14.806 6.415 1.00 98.19 108 ALA A O 1
ATOM 769 N N . LEU A 1 109 ? -13.919 15.987 8.052 1.00 98.38 109 LEU A N 1
ATOM 770 C CA . LEU A 1 109 ? -13.673 14.985 9.096 1.00 98.38 109 LEU A CA 1
ATOM 771 C C . LEU A 1 109 ? -14.373 13.637 8.850 1.00 98.38 109 LEU A C 1
ATOM 773 O O . LEU A 1 109 ? -13.896 12.615 9.340 1.00 98.38 109 LEU A O 1
ATOM 777 N N . GLU A 1 110 ? -15.460 13.589 8.072 1.00 98.38 110 GLU A N 1
ATOM 778 C CA . GLU A 1 110 ? -16.080 12.312 7.687 1.00 98.38 110 GLU A CA 1
ATOM 779 C C . GLU A 1 110 ? -15.177 11.485 6.759 1.00 98.38 110 GLU A C 1
ATOM 781 O O . GLU A 1 110 ? -15.235 10.257 6.787 1.00 98.38 110 GLU A O 1
ATOM 786 N N . VAL A 1 111 ? -14.282 12.127 5.997 1.00 98.25 111 VAL A N 1
ATOM 787 C CA . VAL A 1 111 ? -13.331 11.439 5.107 1.00 98.25 111 VAL A CA 1
ATOM 788 C C . VAL A 1 111 ? -12.345 10.576 5.902 1.00 98.25 111 VAL A C 1
ATOM 790 O O . VAL A 1 111 ? -11.966 9.504 5.440 1.00 98.25 111 VAL A O 1
ATOM 793 N N . ALA A 1 112 ? -12.011 10.959 7.139 1.00 97.50 112 ALA A N 1
ATOM 794 C CA . ALA A 1 112 ? -11.144 10.168 8.016 1.00 97.50 112 ALA A CA 1
ATOM 795 C C . ALA A 1 112 ? -11.771 8.821 8.431 1.00 97.50 112 ALA A C 1
ATOM 797 O O . ALA A 1 112 ? -11.073 7.940 8.922 1.00 97.50 112 ALA A O 1
ATOM 798 N N . LYS A 1 113 ? -13.086 8.646 8.247 1.00 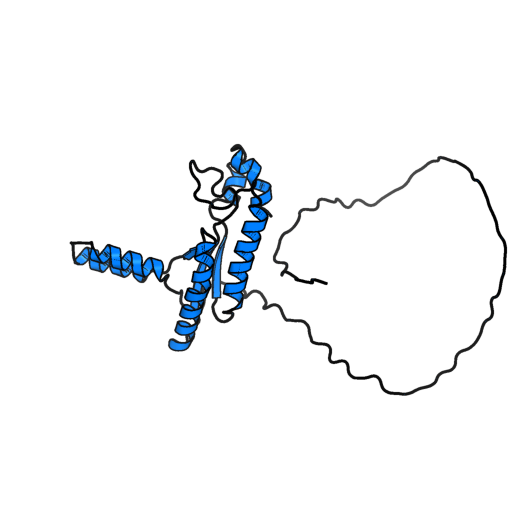97.81 113 LYS A N 1
ATOM 799 C CA . LYS A 1 113 ? -13.803 7.398 8.553 1.00 97.81 113 LYS A CA 1
ATOM 800 C C . LYS A 1 113 ? -13.917 6.471 7.343 1.00 97.81 113 LYS A C 1
ATOM 802 O O . LYS A 1 113 ? -14.419 5.358 7.480 1.00 97.81 113 LYS A O 1
ATOM 807 N N . VAL A 1 114 ? -13.494 6.924 6.162 1.00 98.19 114 VAL A N 1
ATOM 808 C CA . VAL A 1 114 ? -13.550 6.144 4.925 1.00 98.19 114 VAL A CA 1
ATOM 809 C C . VAL A 1 114 ? -12.267 5.319 4.805 1.00 98.19 114 VAL A C 1
ATOM 811 O O . VAL A 1 114 ? -11.178 5.896 4.787 1.00 98.19 114 VAL A O 1
ATOM 814 N N . PRO A 1 115 ? -12.351 3.980 4.713 1.00 97.94 115 PRO A N 1
ATOM 815 C CA . PRO A 1 115 ? -11.163 3.156 4.548 1.00 97.94 115 PRO A CA 1
ATOM 816 C C . PRO A 1 115 ? -10.455 3.427 3.220 1.00 97.94 115 PRO A C 1
ATOM 818 O O . PRO A 1 115 ? -11.094 3.552 2.176 1.00 97.94 115 PRO A O 1
ATOM 821 N N . ASN A 1 116 ? -9.126 3.438 3.246 1.00 97.81 116 ASN A N 1
ATOM 822 C CA . ASN A 1 116 ? -8.284 3.546 2.060 1.00 97.81 116 ASN A CA 1
ATOM 823 C C . ASN A 1 116 ? -7.073 2.606 2.155 1.00 97.81 116 ASN A C 1
ATOM 825 O O . ASN A 1 116 ? -6.927 1.860 3.126 1.00 97.81 116 ASN A O 1
ATOM 829 N N . PHE A 1 117 ? -6.247 2.603 1.111 1.00 98.62 117 PHE A N 1
ATOM 830 C CA . PHE A 1 117 ? -5.033 1.799 1.044 1.00 98.62 117 PHE A CA 1
ATOM 831 C C . PHE A 1 117 ? -3.820 2.590 1.541 1.00 98.62 117 PHE A C 1
ATOM 833 O O . PHE A 1 117 ? -3.668 3.772 1.234 1.00 98.62 117 PHE A O 1
ATOM 840 N N . ILE A 1 118 ? -2.940 1.914 2.280 1.00 98.56 118 ILE A N 1
ATOM 841 C CA . ILE A 1 118 ? -1.671 2.457 2.770 1.00 98.56 118 ILE A CA 1
ATOM 842 C C . ILE A 1 118 ? -0.579 2.139 1.748 1.00 98.56 118 ILE A C 1
ATOM 844 O O . ILE A 1 118 ? -0.360 0.974 1.416 1.00 98.56 118 ILE A O 1
ATOM 848 N N . TRP A 1 119 ? 0.104 3.163 1.248 1.00 98.31 119 TRP A N 1
ATOM 849 C CA . TRP A 1 119 ? 1.115 3.007 0.206 1.00 98.31 119 TRP A CA 1
ATOM 850 C C . TRP A 1 119 ? 2.478 2.668 0.812 1.00 98.31 119 TRP A C 1
ATOM 852 O O . TRP A 1 119 ? 2.980 3.384 1.680 1.00 98.31 119 TRP A O 1
ATOM 862 N N . PHE A 1 120 ? 3.062 1.568 0.340 1.00 98.38 120 PHE A N 1
ATOM 863 C CA . PHE A 1 120 ? 4.450 1.188 0.582 1.00 98.38 120 PHE A CA 1
ATOM 864 C C . PHE A 1 120 ? 5.243 1.461 -0.688 1.00 98.38 120 PHE A C 1
ATOM 866 O O . PHE A 1 120 ? 5.689 0.560 -1.380 1.00 98.38 120 PHE A O 1
ATOM 873 N N . ASP A 1 121 ? 5.360 2.737 -1.006 1.00 97.50 121 ASP A N 1
ATOM 874 C CA . ASP A 1 121 ? 6.012 3.292 -2.193 1.00 97.50 121 ASP A CA 1
ATOM 875 C C . ASP A 1 121 ? 7.515 3.539 -2.013 1.00 97.50 121 ASP A C 1
ATOM 877 O O . ASP A 1 121 ? 8.140 4.108 -2.907 1.00 97.50 121 ASP A O 1
ATOM 881 N N . GLN A 1 122 ? 8.035 3.186 -0.831 1.00 97.56 122 GLN A N 1
ATOM 882 C CA . GLN A 1 122 ? 9.436 3.269 -0.429 1.00 97.56 122 GLN A CA 1
ATOM 883 C C . GLN A 1 122 ? 9.735 2.232 0.668 1.00 97.56 122 GLN A C 1
ATOM 885 O O . GLN A 1 122 ? 8.923 2.030 1.586 1.00 97.56 122 GLN A O 1
ATOM 890 N N . VAL A 1 123 ? 10.938 1.662 0.678 1.00 98.19 123 VAL A N 1
ATOM 891 C CA . VAL A 1 123 ? 11.435 0.728 1.699 1.00 98.19 123 VAL A CA 1
ATOM 892 C C . VAL A 1 123 ? 11.417 1.326 3.104 1.00 98.19 123 VAL A C 1
ATOM 894 O O . VAL A 1 123 ? 11.112 0.633 4.077 1.00 98.19 123 VAL A O 1
ATOM 897 N N . ALA A 1 124 ? 11.645 2.637 3.228 1.00 98.19 124 ALA A N 1
ATOM 898 C CA . ALA A 1 124 ? 11.619 3.343 4.509 1.00 98.19 124 ALA A CA 1
ATOM 899 C C . ALA A 1 124 ? 10.248 3.275 5.210 1.00 98.19 124 ALA A C 1
ATOM 901 O O . ALA A 1 124 ? 10.173 3.421 6.432 1.00 98.19 124 ALA A O 1
ATOM 902 N N . LYS A 1 125 ? 9.162 3.023 4.463 1.00 98.25 125 LYS A N 1
ATOM 903 C CA . LYS A 1 125 ? 7.814 2.874 5.024 1.00 98.25 125 LYS A CA 1
ATOM 904 C C . LYS A 1 125 ? 7.565 1.475 5.581 1.00 98.25 125 LYS A C 1
ATOM 906 O O . LYS A 1 125 ? 6.702 1.336 6.444 1.00 98.25 125 LYS A O 1
ATOM 911 N N . VAL A 1 126 ? 8.318 0.450 5.175 1.00 98.50 126 VAL A N 1
ATOM 912 C CA . VAL A 1 126 ? 8.072 -0.954 5.563 1.00 98.50 126 VAL A CA 1
ATOM 913 C C . VAL A 1 126 ? 7.970 -1.170 7.082 1.00 98.50 126 VAL A C 1
ATOM 915 O O . VAL A 1 126 ? 7.027 -1.846 7.503 1.00 98.50 126 VAL A O 1
ATOM 918 N N . PRO A 1 127 ? 8.817 -0.569 7.945 1.00 98.31 127 PRO A N 1
ATOM 919 C CA . PRO A 1 127 ? 8.673 -0.717 9.396 1.00 98.31 127 PRO A CA 1
ATOM 920 C C . PRO A 1 127 ? 7.313 -0.254 9.940 1.00 98.31 127 PRO A C 1
ATOM 922 O O . PRO A 1 127 ? 6.821 -0.810 10.921 1.00 98.31 127 PRO A O 1
ATOM 925 N N . SER A 1 128 ? 6.667 0.726 9.294 1.00 98.38 128 SER A N 1
ATOM 926 C CA . SER A 1 128 ? 5.345 1.211 9.708 1.00 98.38 128 SER A CA 1
ATOM 927 C C . SER A 1 128 ? 4.240 0.165 9.523 1.00 98.38 128 SER A C 1
ATOM 929 O O . SER A 1 128 ? 3.275 0.176 10.288 1.00 98.38 128 SER A O 1
ATOM 931 N N . LEU A 1 129 ? 4.409 -0.798 8.601 1.00 98.69 129 LEU A N 1
ATOM 932 C CA . LEU A 1 129 ? 3.463 -1.902 8.424 1.00 98.69 129 LEU A CA 1
ATOM 933 C C . LEU A 1 129 ? 3.305 -2.706 9.713 1.00 98.69 129 LEU A C 1
ATOM 935 O O . LEU A 1 129 ? 2.181 -3.016 10.097 1.00 98.69 129 LEU A O 1
ATOM 939 N N . GLY A 1 130 ? 4.409 -2.994 10.407 1.00 98.50 130 GLY A N 1
ATOM 940 C CA . GLY A 1 130 ? 4.375 -3.699 11.688 1.00 98.50 130 GLY A CA 1
ATOM 941 C C . GLY A 1 130 ? 3.545 -2.951 12.728 1.00 98.50 130 GLY A C 1
ATOM 942 O O . GLY A 1 130 ? 2.688 -3.539 13.385 1.00 98.50 130 GLY A O 1
ATOM 943 N N . THR A 1 131 ? 3.714 -1.630 12.812 1.00 98.62 131 THR A N 1
ATOM 944 C CA . THR A 1 131 ? 2.913 -0.768 13.693 1.00 98.62 131 THR A CA 1
ATOM 945 C C . THR A 1 131 ? 1.423 -0.821 13.346 1.00 98.62 131 THR A C 1
ATOM 947 O O . THR A 1 131 ? 0.585 -0.931 14.242 1.00 98.62 131 THR A O 1
ATOM 950 N N . TYR A 1 132 ? 1.070 -0.774 12.059 1.00 98.75 132 TYR A N 1
ATOM 951 C CA . TYR A 1 132 ? -0.326 -0.827 11.616 1.00 98.75 132 TYR A CA 1
ATOM 952 C C . TYR A 1 132 ? -0.962 -2.195 11.863 1.00 98.75 132 TYR A C 1
ATOM 954 O O . TYR A 1 132 ? -2.090 -2.266 12.348 1.00 98.75 132 TYR A O 1
ATOM 962 N N . LEU A 1 133 ? -0.233 -3.279 11.602 1.00 98.81 133 LEU A N 1
ATOM 963 C CA . LEU A 1 133 ? -0.693 -4.639 11.876 1.00 98.81 133 LEU A CA 1
ATOM 964 C C . LEU A 1 133 ? -0.864 -4.884 13.382 1.00 98.81 133 LEU A C 1
ATOM 966 O O . LEU A 1 133 ? -1.871 -5.460 13.789 1.00 98.81 133 LEU A O 1
ATOM 970 N N . ALA A 1 134 ? 0.044 -4.378 14.222 1.00 98.75 134 ALA A N 1
ATOM 971 C CA . ALA A 1 134 ? -0.096 -4.438 15.677 1.00 98.75 134 ALA A CA 1
ATOM 972 C C . ALA A 1 134 ? -1.346 -3.695 16.170 1.00 98.75 134 ALA A C 1
ATOM 974 O O . ALA A 1 134 ? -2.094 -4.212 17.002 1.00 98.75 134 ALA A O 1
ATOM 975 N N . ALA A 1 135 ? -1.593 -2.492 15.642 1.00 98.62 135 ALA A N 1
ATOM 976 C CA . ALA A 1 135 ? -2.773 -1.704 15.978 1.00 98.62 135 ALA A CA 1
ATOM 977 C C . ALA A 1 135 ? -4.069 -2.392 15.518 1.00 98.62 135 ALA A C 1
ATOM 979 O O . ALA A 1 135 ? -5.033 -2.468 16.281 1.00 98.62 135 ALA A O 1
ATOM 980 N N . ALA A 1 136 ? -4.081 -2.951 14.305 1.00 98.69 136 ALA A N 1
ATOM 981 C CA . ALA A 1 136 ? -5.201 -3.726 13.788 1.00 98.69 136 ALA A CA 1
ATOM 982 C C . ALA A 1 136 ? -5.464 -4.978 14.641 1.00 98.69 136 ALA A C 1
ATOM 984 O O . ALA A 1 136 ? -6.609 -5.264 14.983 1.00 98.69 136 ALA A O 1
ATOM 985 N N . GLU A 1 137 ? -4.425 -5.699 15.062 1.00 98.69 137 GLU A N 1
ATOM 986 C CA . GLU A 1 137 ? -4.587 -6.848 15.954 1.00 98.69 137 GLU A CA 1
ATOM 987 C C . GLU A 1 137 ? -5.157 -6.432 17.320 1.00 98.69 137 GLU A C 1
ATOM 989 O O . GLU A 1 137 ? -6.070 -7.078 17.842 1.00 98.69 137 GLU A O 1
ATOM 994 N N . ALA A 1 138 ? -4.660 -5.337 17.902 1.00 98.56 138 ALA A N 1
ATOM 995 C CA . ALA A 1 138 ? -5.187 -4.802 19.154 1.00 98.56 138 ALA A CA 1
ATOM 996 C C . ALA A 1 138 ? -6.667 -4.399 19.025 1.00 98.56 138 ALA A C 1
ATOM 998 O O . ALA A 1 138 ? -7.469 -4.712 19.907 1.00 98.56 138 ALA A O 1
ATOM 999 N N . GLN A 1 139 ? -7.051 -3.780 17.904 1.00 98.38 139 GLN A N 1
ATOM 1000 C CA . GLN A 1 139 ? -8.443 -3.444 17.597 1.00 98.38 139 GLN A CA 1
ATOM 1001 C C . GLN A 1 139 ? -9.311 -4.694 17.406 1.00 98.38 139 GLN A C 1
ATOM 1003 O O . GLN A 1 139 ? -10.457 -4.724 17.860 1.00 98.38 139 GLN A O 1
ATOM 1008 N N . ALA A 1 140 ? -8.779 -5.753 16.788 1.00 98.31 140 ALA A N 1
ATOM 1009 C CA . ALA A 1 140 ? -9.487 -7.025 16.674 1.00 98.31 140 ALA A CA 1
ATOM 1010 C C . ALA A 1 140 ? -9.797 -7.613 18.056 1.00 98.31 140 ALA A C 1
ATOM 1012 O O . ALA A 1 140 ? -10.923 -8.030 18.324 1.00 98.31 140 ALA A O 1
ATOM 1013 N N . LYS A 1 141 ? -8.806 -7.586 18.956 1.00 98.19 141 LYS A N 1
ATOM 1014 C CA . LYS A 1 141 ? -8.927 -8.080 20.334 1.00 98.19 141 LYS A CA 1
ATOM 1015 C C . LYS A 1 141 ? -9.923 -7.263 21.160 1.00 98.19 141 LYS A C 1
ATOM 1017 O O . LYS A 1 141 ? -10.683 -7.848 21.923 1.00 98.19 141 LYS A O 1
ATOM 1022 N N . SER A 1 142 ? -9.942 -5.937 21.012 1.00 98.06 142 SER A N 1
ATOM 1023 C CA . SER A 1 142 ? -10.829 -5.068 21.798 1.00 98.06 142 SER A CA 1
ATOM 1024 C C . SER A 1 142 ? -12.280 -5.075 21.312 1.00 98.06 142 SER A C 1
ATOM 1026 O O . SER A 1 142 ? -13.194 -4.962 22.124 1.00 98.06 142 SER A O 1
ATOM 1028 N N . THR A 1 143 ? -12.504 -5.220 20.004 1.00 97.06 143 THR A N 1
ATOM 1029 C CA . THR A 1 143 ? -13.848 -5.176 19.398 1.00 97.06 143 THR A CA 1
ATOM 1030 C C . THR A 1 143 ? -14.466 -6.554 19.168 1.00 97.06 143 THR A C 1
ATOM 1032 O O . THR A 1 143 ? -15.644 -6.648 18.834 1.00 97.06 143 THR A O 1
ATOM 1035 N N . GLY A 1 144 ? -13.678 -7.628 19.284 1.00 97.31 144 GLY A N 1
ATOM 1036 C CA . GLY A 1 144 ? -14.100 -8.990 18.947 1.00 97.31 144 GLY A CA 1
ATOM 1037 C C . GLY A 1 144 ? -14.321 -9.227 17.448 1.00 97.31 144 GLY A C 1
ATOM 1038 O O . GLY A 1 144 ? -14.808 -10.289 17.069 1.00 97.31 144 GLY A O 1
ATOM 1039 N N . THR A 1 145 ? -13.976 -8.260 16.589 1.00 97.25 145 THR A N 1
ATOM 1040 C CA . THR A 1 145 ? -14.174 -8.346 15.135 1.00 97.25 145 THR A CA 1
ATOM 1041 C C . THR A 1 145 ? -12.824 -8.403 14.415 1.00 97.25 145 THR A C 1
ATOM 1043 O O . THR A 1 145 ? -12.009 -7.496 14.610 1.00 97.25 145 THR A O 1
ATOM 1046 N N . PRO A 1 146 ? -12.564 -9.409 13.559 1.00 98.00 146 PRO A N 1
ATOM 1047 C CA . PRO A 1 146 ? -11.334 -9.485 12.772 1.00 98.00 146 PRO A CA 1
ATOM 1048 C C . PRO A 1 146 ? -11.073 -8.215 11.950 1.00 98.00 146 PRO A C 1
ATOM 1050 O O . PRO A 1 146 ? -11.999 -7.627 11.389 1.00 98.00 146 PRO A O 1
ATOM 1053 N N . GLN A 1 147 ? -9.805 -7.804 11.863 1.00 98.62 147 GLN A N 1
ATOM 1054 C CA . GLN A 1 147 ? -9.393 -6.616 11.108 1.00 98.62 147 GLN A CA 1
ATOM 1055 C C . GLN A 1 147 ? -8.672 -6.984 9.808 1.00 98.62 147 GLN A C 1
ATOM 1057 O O . GLN A 1 147 ? -7.953 -7.986 9.737 1.00 98.62 147 GLN A O 1
ATOM 1062 N N . LEU A 1 148 ? -8.871 -6.152 8.788 1.00 98.56 148 LEU A N 1
ATOM 1063 C CA . LEU A 1 148 ? -8.237 -6.234 7.477 1.00 98.56 148 LEU A CA 1
ATOM 1064 C C . LEU A 1 148 ? -7.456 -4.947 7.206 1.00 98.56 148 LEU A C 1
ATOM 1066 O O . LEU A 1 148 ? -8.027 -3.859 7.244 1.00 98.56 148 LEU A O 1
ATOM 1070 N N . VAL A 1 149 ? -6.167 -5.069 6.902 1.00 98.81 149 VAL A N 1
ATOM 1071 C CA . VAL A 1 149 ? -5.291 -3.961 6.503 1.00 98.81 149 VAL A CA 1
ATOM 1072 C C . VAL A 1 149 ? -5.146 -3.943 4.980 1.00 98.81 149 VAL A C 1
ATOM 1074 O O . VAL A 1 149 ? -4.899 -4.974 4.355 1.00 98.81 149 VAL A O 1
ATOM 1077 N N . GLN A 1 150 ? -5.316 -2.763 4.384 1.00 98.75 150 GLN A N 1
ATOM 1078 C CA . GLN A 1 150 ? -5.212 -2.537 2.942 1.00 98.75 150 GLN A CA 1
ATOM 1079 C C . GLN A 1 150 ? -3.874 -1.877 2.610 1.00 98.75 150 GLN A C 1
ATOM 1081 O O . GLN A 1 150 ? -3.578 -0.806 3.142 1.00 98.75 150 GLN A O 1
ATOM 1086 N N . ILE A 1 151 ? -3.088 -2.488 1.723 1.00 98.88 151 ILE A N 1
ATOM 1087 C CA . ILE A 1 151 ? -1.764 -1.983 1.340 1.00 98.88 151 ILE A CA 1
ATOM 1088 C C . ILE A 1 151 ? -1.601 -1.877 -0.178 1.00 98.88 151 ILE A C 1
ATOM 1090 O O . ILE A 1 151 ? -2.204 -2.640 -0.931 1.00 98.88 151 ILE A O 1
ATOM 1094 N N . VAL A 1 152 ? -0.757 -0.957 -0.629 1.00 98.88 152 VAL A N 1
ATOM 1095 C CA . VAL A 1 152 ? -0.244 -0.930 -2.004 1.00 98.88 152 VAL A CA 1
ATOM 1096 C C . VAL A 1 152 ? 1.239 -1.266 -1.957 1.00 98.88 152 VAL A C 1
ATOM 1098 O O . VAL A 1 152 ? 1.990 -0.596 -1.251 1.00 98.88 152 VAL A O 1
ATOM 1101 N N . VAL A 1 153 ? 1.640 -2.297 -2.694 1.00 98.81 153 VAL A N 1
ATOM 1102 C CA . VAL A 1 153 ? 3.045 -2.603 -2.989 1.00 98.81 153 VAL A CA 1
ATOM 1103 C C . VAL A 1 153 ? 3.398 -1.823 -4.253 1.00 98.81 153 VAL A C 1
ATOM 1105 O O . VAL A 1 153 ? 2.709 -1.998 -5.258 1.00 98.81 153 VAL A O 1
ATOM 1108 N N . TYR A 1 154 ? 4.360 -0.902 -4.185 1.00 98.38 154 TYR A N 1
ATOM 1109 C CA . TYR A 1 154 ? 4.611 0.045 -5.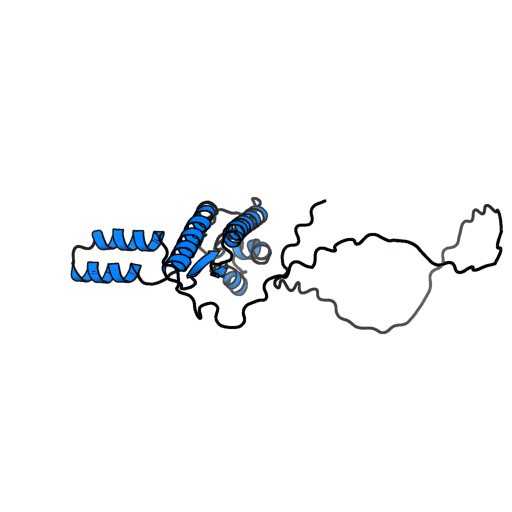278 1.00 98.38 154 TYR A CA 1
ATOM 1110 C C . TYR A 1 154 ? 6.054 0.561 -5.295 1.00 98.38 154 TYR A C 1
ATOM 1112 O O . TYR A 1 154 ? 6.310 1.748 -5.091 1.00 98.38 154 TYR A O 1
ATOM 1120 N N . ASP A 1 155 ? 7.014 -0.330 -5.509 1.00 98.31 155 ASP A N 1
ATOM 1121 C CA . ASP A 1 155 ? 8.434 0.040 -5.439 1.00 98.31 155 ASP A CA 1
ATOM 1122 C C . ASP A 1 155 ? 9.292 -0.672 -6.490 1.00 98.31 155 ASP A C 1
ATOM 1124 O O . ASP A 1 155 ? 10.473 -0.931 -6.273 1.00 98.31 155 ASP A O 1
ATOM 1128 N N . LEU A 1 156 ? 8.703 -1.039 -7.637 1.00 98.31 156 LEU A N 1
ATOM 1129 C CA . LEU A 1 156 ? 9.461 -1.657 -8.728 1.00 98.31 156 LEU A CA 1
ATOM 1130 C C . LEU A 1 156 ? 10.679 -0.809 -9.152 1.00 98.31 156 LEU A C 1
ATOM 1132 O O . LEU A 1 156 ? 10.597 0.419 -9.198 1.00 98.31 156 LEU A O 1
ATOM 1136 N N . PRO A 1 157 ? 11.803 -1.438 -9.537 1.00 97.88 157 PRO A N 1
ATOM 1137 C CA . PRO A 1 157 ? 12.929 -0.725 -10.135 1.00 97.88 157 PRO A CA 1
ATOM 1138 C C . PRO A 1 157 ? 12.545 -0.084 -11.464 1.00 97.88 157 PRO A C 1
ATOM 1140 O O . PRO A 1 157 ? 11.883 -0.737 -12.262 1.00 97.88 157 PRO A O 1
ATOM 1143 N N . ASP A 1 158 ? 12.986 1.149 -11.716 1.00 96.25 158 ASP A N 1
ATOM 1144 C CA . ASP A 1 158 ? 12.535 1.964 -12.859 1.00 96.25 158 ASP A CA 1
ATOM 1145 C C . ASP A 1 158 ? 10.994 2.077 -12.877 1.00 96.25 158 ASP A C 1
ATOM 1147 O O . ASP A 1 158 ? 10.338 1.889 -13.905 1.00 96.25 158 ASP A O 1
ATOM 1151 N N . ARG A 1 159 ? 10.390 2.290 -11.695 1.00 96.56 159 ARG A N 1
ATOM 1152 C CA . ARG A 1 159 ? 8.938 2.461 -11.511 1.00 96.56 159 ARG A CA 1
ATOM 1153 C C . ARG A 1 159 ? 8.383 3.522 -12.455 1.00 96.56 159 ARG A C 1
ATOM 1155 O O . ARG A 1 159 ? 9.051 4.524 -12.690 1.00 96.56 159 ARG A O 1
ATOM 1162 N N . ASP A 1 160 ? 7.135 3.361 -12.889 1.00 95.06 160 ASP A N 1
ATOM 1163 C CA . ASP A 1 160 ? 6.428 4.348 -13.717 1.00 95.06 160 ASP A CA 1
ATOM 1164 C C . ASP A 1 160 ? 7.129 4.594 -15.064 1.00 95.06 160 ASP A C 1
ATOM 1166 O O . ASP A 1 160 ? 7.296 5.733 -15.492 1.00 95.06 160 ASP A O 1
ATOM 1170 N N . CYS A 1 161 ? 7.544 3.525 -15.749 1.00 95.38 161 CYS A N 1
ATOM 1171 C CA . CYS A 1 161 ? 8.418 3.579 -16.930 1.00 95.38 161 CYS A CA 1
ATOM 1172 C C . CYS A 1 161 ? 7.913 4.431 -18.118 1.00 95.38 161 CYS A C 1
ATOM 1174 O O . CYS A 1 161 ? 8.669 4.701 -19.052 1.00 95.38 161 CYS A O 1
ATOM 1176 N N . ALA A 1 162 ? 6.631 4.813 -18.138 1.00 94.88 162 ALA A N 1
ATOM 1177 C CA . ALA A 1 162 ? 6.039 5.689 -19.153 1.00 94.88 162 ALA A CA 1
ATOM 1178 C C . ALA A 1 162 ? 5.770 7.121 -18.647 1.00 94.88 162 ALA A C 1
ATOM 1180 O O . ALA A 1 162 ? 5.304 7.976 -19.410 1.00 94.88 162 ALA A O 1
ATOM 1181 N N . ALA A 1 163 ? 6.032 7.403 -17.370 1.00 91.38 163 ALA A N 1
ATOM 1182 C CA . ALA A 1 163 ? 5.850 8.719 -16.781 1.00 91.38 163 ALA A CA 1
ATOM 1183 C C . ALA A 1 163 ? 6.978 9.678 -17.188 1.00 91.38 163 ALA A C 1
ATOM 1185 O O . ALA A 1 163 ? 8.100 9.292 -17.494 1.00 91.38 163 ALA A O 1
ATOM 1186 N N . LYS A 1 164 ? 6.689 10.986 -17.156 1.00 84.44 164 LYS A N 1
ATOM 1187 C CA . LYS A 1 164 ? 7.710 12.028 -17.397 1.00 84.44 164 LYS A CA 1
ATOM 1188 C C . LYS A 1 164 ? 8.678 12.203 -16.226 1.00 84.44 164 LYS A C 1
ATOM 1190 O O . LYS A 1 164 ? 9.716 12.838 -16.384 1.00 84.44 164 LYS A O 1
ATOM 1195 N N . ALA A 1 165 ? 8.284 11.728 -15.052 1.00 77.81 165 ALA A N 1
ATOM 1196 C CA . ALA A 1 165 ? 9.081 11.713 -13.844 1.00 77.81 165 ALA A CA 1
ATOM 1197 C C . ALA A 1 165 ? 8.599 10.548 -12.984 1.00 77.81 165 ALA A C 1
ATOM 1199 O O . ALA A 1 165 ? 7.392 10.368 -12.820 1.00 77.81 165 ALA A O 1
ATOM 1200 N N . SER A 1 166 ? 9.552 9.808 -12.431 1.00 81.81 166 SER A N 1
ATOM 1201 C CA . SER A 1 166 ? 9.316 8.770 -11.440 1.00 81.81 166 SER A CA 1
ATOM 1202 C C . SER A 1 166 ? 10.008 9.146 -10.137 1.00 81.81 166 SER A C 1
ATOM 1204 O O . SER A 1 166 ? 11.079 9.756 -10.131 1.00 81.81 166 SER A O 1
ATOM 1206 N N . ASN A 1 167 ? 9.379 8.783 -9.024 1.00 79.94 167 ASN A N 1
ATOM 1207 C CA . ASN A 1 167 ? 9.944 8.904 -7.683 1.00 79.94 167 ASN A CA 1
ATOM 1208 C C . ASN A 1 167 ? 10.375 7.536 -7.119 1.00 79.94 167 ASN A C 1
ATOM 1210 O O . ASN A 1 167 ? 10.531 7.419 -5.905 1.00 79.94 167 ASN A O 1
ATOM 1214 N N . GLY A 1 168 ? 10.529 6.514 -7.972 1.00 87.81 168 GLY A N 1
ATOM 1215 C CA . GLY A 1 168 ? 11.023 5.194 -7.570 1.00 87.81 168 GLY A CA 1
ATOM 1216 C C . GLY A 1 168 ? 12.472 5.250 -7.081 1.00 87.81 168 GLY A C 1
ATOM 1217 O O . GLY A 1 168 ? 13.319 5.908 -7.690 1.00 87.81 168 GLY A O 1
ATOM 1218 N N . GLU A 1 169 ? 12.766 4.572 -5.969 1.00 96.00 169 GLU A N 1
ATOM 1219 C CA . GLU A 1 169 ? 14.103 4.596 -5.357 1.00 96.00 169 GLU A CA 1
ATOM 1220 C C . GLU A 1 169 ? 15.056 3.526 -5.911 1.00 96.00 169 GLU A C 1
ATOM 1222 O O . GLU A 1 169 ? 16.277 3.650 -5.778 1.00 96.00 169 GLU A O 1
ATOM 1227 N N . PHE A 1 170 ? 14.525 2.498 -6.580 1.00 97.19 170 PHE A N 1
ATOM 1228 C CA . PHE A 1 170 ? 15.317 1.441 -7.202 1.00 97.19 170 PHE A CA 1
ATOM 1229 C C . PHE A 1 170 ? 15.484 1.659 -8.703 1.00 97.19 170 PHE A C 1
ATOM 1231 O O . PHE A 1 170 ? 14.574 2.104 -9.397 1.00 97.19 170 PHE A O 1
ATOM 1238 N N . GLN A 1 171 ? 16.665 1.298 -9.204 1.00 96.25 171 GLN A N 1
ATOM 1239 C CA . GLN A 1 171 ? 17.020 1.412 -10.616 1.00 96.25 171 GLN A CA 1
ATOM 1240 C C . GLN A 1 171 ? 17.469 0.050 -11.144 1.00 96.25 171 GLN A C 1
ATOM 1242 O O . GLN A 1 171 ? 18.294 -0.613 -10.501 1.00 96.25 171 GLN A O 1
ATOM 1247 N N . VAL A 1 172 ? 16.970 -0.379 -12.305 1.00 93.94 172 VAL A N 1
ATOM 1248 C CA . VAL A 1 172 ? 17.300 -1.695 -12.890 1.00 93.94 172 VAL A CA 1
ATOM 1249 C C . VAL A 1 172 ? 18.815 -1.841 -13.070 1.00 93.94 172 VAL A C 1
ATOM 1251 O O . VAL A 1 172 ? 19.397 -2.864 -12.705 1.00 93.94 172 VAL A O 1
ATOM 1254 N N . ASN A 1 173 ? 19.478 -0.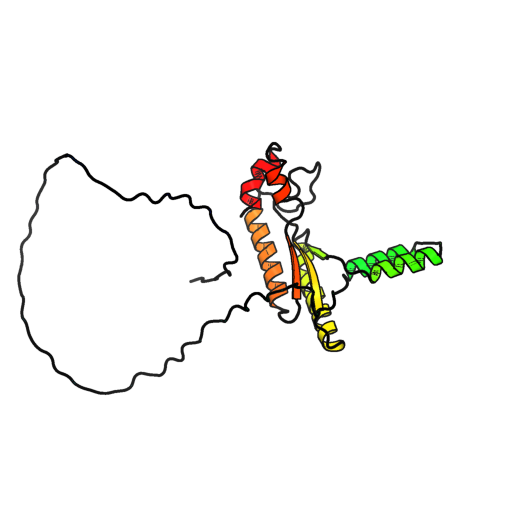786 -13.546 1.00 93.81 173 ASN A N 1
ATOM 1255 C CA . ASN A 1 173 ? 20.922 -0.763 -13.803 1.00 93.81 173 ASN A CA 1
ATOM 1256 C C . ASN A 1 173 ? 21.806 -0.662 -12.541 1.00 93.81 173 ASN A C 1
ATOM 1258 O O . ASN A 1 173 ? 23.028 -0.742 -12.654 1.00 93.81 173 ASN A O 1
ATOM 1262 N N . ASN A 1 174 ? 21.211 -0.517 -11.353 1.00 95.56 174 ASN A N 1
ATOM 1263 C CA . ASN A 1 174 ? 21.921 -0.368 -10.082 1.00 95.56 174 ASN A CA 1
ATOM 1264 C C . ASN A 1 174 ? 21.494 -1.433 -9.058 1.00 95.56 174 ASN A C 1
ATOM 1266 O O . ASN A 1 174 ? 21.318 -1.159 -7.872 1.00 95.56 174 ASN A O 1
ATOM 1270 N N . GLY A 1 175 ? 21.275 -2.664 -9.528 1.00 95.88 175 GLY A N 1
ATOM 1271 C CA . GLY A 1 175 ? 20.905 -3.790 -8.667 1.00 95.88 175 GLY A CA 1
ATOM 1272 C C . GLY A 1 175 ? 19.471 -3.730 -8.135 1.00 95.88 175 GLY A C 1
ATOM 1273 O O . GLY A 1 175 ? 19.150 -4.437 -7.178 1.00 95.88 175 GLY A O 1
ATOM 1274 N N . GLY A 1 176 ? 18.601 -2.925 -8.755 1.00 97.25 176 GLY A N 1
ATOM 1275 C CA . GLY A 1 176 ? 17.243 -2.674 -8.282 1.00 97.25 176 GLY A CA 1
ATOM 1276 C C . GLY A 1 176 ? 16.415 -3.937 -8.066 1.00 97.25 176 GLY A C 1
ATOM 1277 O O . GLY A 1 176 ? 15.694 -4.012 -7.082 1.00 97.25 176 GLY A O 1
ATOM 1278 N N . GLN A 1 177 ? 16.566 -4.972 -8.898 1.00 97.19 177 GLN A N 1
ATOM 1279 C CA . GLN A 1 177 ? 15.823 -6.225 -8.714 1.00 97.19 177 GLN A CA 1
ATOM 1280 C C . GLN A 1 177 ? 16.117 -6.892 -7.358 1.00 97.19 177 GLN A C 1
ATOM 1282 O O . GLN A 1 177 ? 15.202 -7.339 -6.671 1.00 97.19 177 GLN A O 1
ATOM 1287 N N . ALA A 1 178 ? 17.387 -6.939 -6.943 1.00 98.12 178 ALA A N 1
ATOM 1288 C CA . ALA A 1 178 ? 17.757 -7.522 -5.654 1.00 98.12 178 ALA A CA 1
ATOM 1289 C C . ALA A 1 178 ? 17.254 -6.665 -4.480 1.00 98.12 178 ALA A C 1
ATOM 1291 O O . ALA A 1 178 ? 16.814 -7.205 -3.465 1.00 98.12 178 ALA A O 1
ATOM 1292 N N . LEU A 1 179 ? 17.286 -5.337 -4.630 1.00 98.44 179 LEU A N 1
ATOM 1293 C CA . LEU A 1 179 ? 16.747 -4.404 -3.639 1.00 98.44 179 LEU A CA 1
ATOM 1294 C C . LEU A 1 179 ? 15.227 -4.546 -3.501 1.00 98.44 179 LEU A C 1
ATOM 1296 O O . LEU A 1 179 ? 14.731 -4.622 -2.378 1.00 98.44 179 LEU A O 1
ATOM 1300 N N . TYR A 1 180 ? 14.515 -4.688 -4.620 1.00 98.50 180 TYR A N 1
ATOM 1301 C CA . TYR A 1 180 ? 13.077 -4.925 -4.652 1.00 98.50 180 TYR A CA 1
ATOM 1302 C C . TYR A 1 180 ? 12.697 -6.239 -3.966 1.00 98.50 180 TYR A C 1
ATOM 1304 O O . TYR A 1 180 ? 11.817 -6.261 -3.110 1.00 98.50 180 TYR A O 1
ATOM 1312 N N . PHE A 1 181 ? 13.408 -7.334 -4.253 1.00 98.56 181 PHE A N 1
ATOM 1313 C CA . PHE A 1 181 ? 13.178 -8.605 -3.559 1.00 98.56 181 PHE A CA 1
ATOM 1314 C C . PHE A 1 181 ? 13.401 -8.483 -2.049 1.00 98.56 181 PHE A C 1
ATOM 1316 O O . PHE A 1 181 ? 12.580 -8.959 -1.269 1.00 98.56 181 PHE A O 1
ATOM 1323 N N . ASN A 1 182 ? 14.442 -7.766 -1.622 1.00 98.62 182 ASN A N 1
ATOM 1324 C CA . ASN A 1 182 ? 14.660 -7.480 -0.207 1.00 98.62 182 ASN A CA 1
ATOM 1325 C C . ASN A 1 182 ? 13.557 -6.582 0.401 1.00 98.62 182 ASN A C 1
ATOM 1327 O O . ASN A 1 182 ? 13.201 -6.746 1.567 1.00 98.62 182 ASN A O 1
ATOM 1331 N N . TYR A 1 183 ? 12.997 -5.638 -0.357 1.00 98.75 183 TYR A N 1
ATOM 1332 C CA . TYR A 1 183 ? 11.827 -4.853 0.053 1.00 98.75 183 TYR A CA 1
ATOM 1333 C C . TYR A 1 183 ? 10.592 -5.752 0.266 1.00 98.75 183 TYR A C 1
ATOM 1335 O O . TYR A 1 183 ? 9.959 -5.686 1.325 1.00 98.75 183 TYR A O 1
ATOM 1343 N N . ILE A 1 184 ? 10.310 -6.669 -0.668 1.00 98.75 184 ILE A N 1
ATOM 1344 C CA . ILE A 1 184 ? 9.227 -7.657 -0.542 1.00 98.75 184 ILE A CA 1
ATOM 1345 C C . ILE A 1 184 ? 9.453 -8.580 0.661 1.00 98.75 184 ILE A C 1
ATOM 1347 O O . ILE A 1 184 ? 8.526 -8.808 1.441 1.00 98.75 184 ILE A O 1
ATOM 1351 N N . ASP A 1 185 ? 10.675 -9.073 0.868 1.00 98.81 185 ASP A N 1
ATOM 1352 C CA . ASP A 1 185 ? 11.009 -9.936 2.006 1.00 98.81 185 ASP A CA 1
ATOM 1353 C C . ASP A 1 185 ? 10.742 -9.243 3.348 1.00 98.81 185 ASP A C 1
ATOM 1355 O O . ASP A 1 185 ? 10.208 -9.860 4.278 1.00 98.81 185 ASP A O 1
ATOM 1359 N N . GLN A 1 186 ? 11.045 -7.947 3.450 1.00 98.81 186 GLN A N 1
ATOM 1360 C CA . GLN A 1 186 ? 10.748 -7.163 4.646 1.00 98.81 186 GLN A CA 1
ATOM 1361 C C . GLN A 1 186 ? 9.237 -6.991 4.862 1.00 98.81 186 GLN A C 1
ATOM 1363 O O . GLN A 1 186 ? 8.774 -7.170 5.990 1.00 98.81 186 GLN A O 1
ATOM 1368 N N . LEU A 1 187 ? 8.448 -6.716 3.814 1.00 98.81 187 LEU A N 1
ATOM 1369 C CA . LEU A 1 187 ? 6.981 -6.682 3.920 1.00 98.81 187 LEU A CA 1
ATOM 1370 C C . LEU A 1 187 ? 6.428 -8.031 4.396 1.00 98.81 187 LEU A C 1
ATOM 1372 O O . LEU A 1 187 ? 5.627 -8.088 5.330 1.00 98.81 187 LEU A O 1
ATOM 1376 N N . VAL A 1 188 ? 6.895 -9.130 3.799 1.00 98.75 188 VAL A N 1
ATOM 1377 C CA . VAL A 1 188 ? 6.498 -10.492 4.174 1.00 98.75 188 VAL A CA 1
ATOM 1378 C C . VAL A 1 188 ? 6.849 -10.787 5.632 1.00 98.75 188 VAL A C 1
ATOM 1380 O O . VAL A 1 188 ? 6.049 -11.412 6.333 1.00 98.75 188 VAL A O 1
ATOM 1383 N N . ALA A 1 189 ? 8.013 -10.341 6.110 1.00 98.69 189 ALA A N 1
ATOM 1384 C CA . ALA A 1 189 ? 8.409 -10.499 7.505 1.00 98.69 189 ALA A CA 1
ATOM 1385 C C . ALA A 1 189 ? 7.448 -9.772 8.461 1.00 98.69 189 ALA A C 1
ATOM 1387 O O . ALA A 1 189 ? 7.018 -10.374 9.446 1.00 98.69 189 ALA A O 1
ATOM 1388 N N . GLN A 1 190 ? 7.049 -8.534 8.140 1.00 98.75 190 GLN A N 1
ATOM 1389 C CA . GLN A 1 190 ? 6.053 -7.792 8.924 1.00 98.75 190 GLN A CA 1
ATOM 1390 C C . GLN A 1 190 ? 4.703 -8.521 8.938 1.00 98.75 190 GLN A C 1
ATOM 1392 O O . GLN A 1 190 ? 4.142 -8.759 10.002 1.00 98.75 190 GLN A O 1
ATOM 1397 N N . ILE A 1 191 ? 4.203 -8.951 7.776 1.00 98.62 191 ILE A N 1
ATOM 1398 C CA . ILE A 1 191 ? 2.898 -9.625 7.658 1.00 98.62 191 ILE A CA 1
ATOM 1399 C C . ILE A 1 191 ? 2.875 -10.943 8.445 1.00 98.62 191 ILE A C 1
ATOM 1401 O O . ILE A 1 191 ? 1.918 -11.225 9.167 1.00 98.62 191 ILE A O 1
ATOM 1405 N N . LYS A 1 192 ? 3.947 -11.743 8.365 1.00 98.12 192 LYS A N 1
ATOM 1406 C CA . LYS A 1 192 ? 4.057 -13.021 9.089 1.00 98.12 192 LYS A CA 1
ATOM 1407 C C . LYS A 1 192 ? 4.035 -12.866 10.609 1.00 98.12 192 LYS A C 1
ATOM 1409 O O . LYS A 1 192 ? 3.657 -13.818 11.289 1.00 98.12 192 LYS A O 1
ATOM 1414 N N . ALA A 1 193 ? 4.425 -11.708 11.140 1.00 98.44 193 ALA A N 1
ATOM 1415 C CA . ALA A 1 193 ? 4.389 -11.445 12.575 1.00 98.44 193 ALA A CA 1
ATOM 1416 C C . ALA A 1 193 ? 2.956 -11.277 13.124 1.00 98.44 193 ALA A C 1
ATOM 1418 O O . ALA A 1 193 ? 2.758 -11.426 14.328 1.00 98.44 193 ALA A O 1
ATOM 1419 N N . TYR A 1 194 ? 1.957 -11.037 12.261 1.00 98.31 194 TYR A N 1
ATOM 1420 C CA . TYR A 1 194 ? 0.563 -10.780 12.653 1.00 98.31 194 TYR A CA 1
ATOM 1421 C C . TYR A 1 194 ? -0.432 -11.681 11.898 1.00 98.31 194 TYR A C 1
ATOM 1423 O O . TYR A 1 194 ? -1.288 -11.190 11.162 1.00 98.31 194 TYR A O 1
ATOM 1431 N N . PRO A 1 195 ? -0.375 -13.016 12.082 1.00 96.81 195 PRO A N 1
ATOM 1432 C CA . PRO A 1 195 ? -1.169 -13.973 11.302 1.00 96.81 195 PRO A CA 1
ATOM 1433 C C . PRO A 1 195 ? -2.688 -13.887 11.540 1.00 96.81 195 PRO A C 1
ATOM 1435 O O . PRO A 1 195 ? -3.464 -14.479 10.792 1.00 96.81 195 PRO A O 1
ATOM 1438 N N . SER A 1 196 ? -3.122 -13.187 12.592 1.00 96.12 196 SER A N 1
ATOM 1439 C CA . SER A 1 196 ? -4.5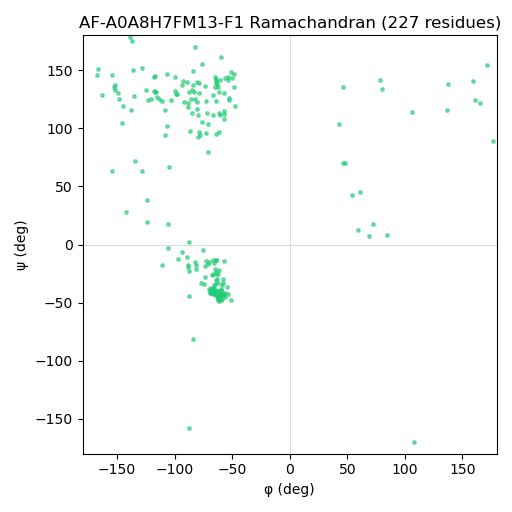31 -12.955 12.935 1.00 96.12 196 SER A CA 1
ATOM 1440 C C . SER A 1 196 ? -5.167 -11.809 12.130 1.00 96.12 196 SER A C 1
ATOM 1442 O O . SER A 1 196 ? -6.395 -11.721 12.050 1.00 96.12 196 SER A O 1
ATOM 1444 N N . VAL A 1 197 ? -4.349 -10.942 11.522 1.00 98.31 197 VAL A N 1
ATOM 1445 C CA . VAL A 1 197 ? -4.782 -9.783 10.737 1.00 98.31 197 VAL A CA 1
ATOM 1446 C C . VAL A 1 197 ? -4.758 -10.144 9.257 1.00 98.31 197 VAL A C 1
ATOM 1448 O O . VAL A 1 197 ? -3.765 -10.653 8.739 1.00 98.31 197 VAL A O 1
ATOM 1451 N N . ARG A 1 198 ? -5.855 -9.873 8.544 1.00 98.06 198 ARG A N 1
ATOM 1452 C CA . ARG A 1 198 ? -5.904 -10.086 7.094 1.00 98.06 198 ARG A CA 1
ATOM 1453 C C . ARG A 1 198 ? -5.229 -8.923 6.377 1.00 98.06 198 ARG A C 1
ATOM 1455 O O . ARG A 1 198 ? -5.450 -7.773 6.737 1.00 98.06 198 ARG A O 1
ATOM 1462 N N . VAL A 1 199 ? -4.470 -9.212 5.326 1.00 98.56 199 VAL A N 1
ATOM 1463 C CA . VAL A 1 199 ? -3.881 -8.189 4.454 1.00 98.56 199 VAL A CA 1
ATOM 1464 C C . VAL A 1 199 ? -4.431 -8.353 3.044 1.00 98.56 199 VAL A C 1
ATOM 1466 O O . VAL A 1 199 ? -4.460 -9.464 2.517 1.00 98.56 199 VAL A O 1
ATOM 1469 N N . VAL A 1 200 ? -4.873 -7.249 2.445 1.00 98.50 200 VAL A N 1
ATOM 1470 C CA . VAL A 1 200 ? -5.203 -7.158 1.018 1.00 98.50 200 VAL A CA 1
ATOM 1471 C C . VAL A 1 200 ? -4.225 -6.189 0.375 1.00 98.50 200 VAL A C 1
ATOM 1473 O O . VAL A 1 200 ? -4.078 -5.062 0.846 1.00 98.50 200 VAL A O 1
ATOM 1476 N N . ALA A 1 201 ? -3.562 -6.637 -0.688 1.00 98.62 201 ALA A N 1
ATOM 1477 C CA . ALA A 1 201 ? -2.547 -5.867 -1.387 1.00 98.62 201 ALA A CA 1
ATOM 1478 C C . ALA A 1 201 ? -2.972 -5.571 -2.830 1.00 98.62 201 ALA A C 1
ATOM 1480 O O . ALA A 1 201 ? -3.362 -6.482 -3.562 1.00 98.62 201 ALA A O 1
ATOM 1481 N N . VAL A 1 202 ? -2.864 -4.308 -3.240 1.00 98.81 202 VAL A N 1
ATOM 1482 C CA . VAL A 1 202 ? -2.756 -3.934 -4.657 1.00 98.81 202 VAL A CA 1
ATOM 1483 C C . VAL A 1 202 ? -1.286 -4.047 -5.044 1.00 98.81 202 VAL A C 1
ATOM 1485 O O . VAL A 1 202 ? -0.424 -3.582 -4.298 1.00 98.81 202 VAL A O 1
ATOM 1488 N N . ILE A 1 203 ? -1.008 -4.683 -6.180 1.00 98.56 203 ILE A N 1
ATOM 1489 C CA . ILE A 1 203 ? 0.354 -5.003 -6.609 1.00 98.56 203 ILE A CA 1
ATOM 1490 C C . ILE A 1 203 ? 0.738 -4.120 -7.787 1.00 98.56 203 ILE A C 1
ATOM 1492 O O . ILE A 1 203 ? 0.137 -4.227 -8.854 1.00 98.56 203 ILE A O 1
ATOM 1496 N N . GLU A 1 204 ? 1.736 -3.272 -7.554 1.00 98.38 204 GLU A N 1
ATOM 1497 C CA . GLU A 1 204 ? 2.470 -2.484 -8.540 1.00 98.38 204 GLU A CA 1
ATOM 1498 C C . GLU A 1 204 ? 1.563 -1.770 -9.554 1.00 98.38 204 GLU A C 1
ATOM 1500 O O . GLU A 1 204 ? 1.509 -2.150 -10.730 1.00 98.38 204 GLU A O 1
ATOM 1505 N N . PRO A 1 205 ? 0.813 -0.736 -9.122 1.00 98.25 205 PRO A N 1
ATOM 1506 C CA . PRO A 1 205 ? 0.103 0.144 -10.043 1.00 98.25 205 PRO A CA 1
ATOM 1507 C C . PRO A 1 205 ? 1.001 0.628 -11.187 1.00 98.25 205 PRO A C 1
ATOM 1509 O O . PRO A 1 205 ? 2.198 0.818 -11.009 1.00 98.25 205 PRO A O 1
ATOM 1512 N N . ASP A 1 206 ? 0.407 0.815 -12.365 1.00 96.44 206 ASP A N 1
ATOM 1513 C CA . ASP A 1 206 ? 1.094 1.282 -13.579 1.00 96.44 206 ASP A CA 1
ATOM 1514 C C . ASP A 1 206 ? 2.257 0.391 -14.074 1.00 96.44 206 ASP A C 1
ATOM 1516 O O . ASP A 1 206 ? 2.991 0.758 -14.981 1.00 96.44 206 ASP A O 1
ATOM 1520 N N . SER A 1 207 ? 2.419 -0.831 -13.557 1.00 97.38 207 SER A N 1
ATOM 1521 C CA . SER A 1 207 ? 3.471 -1.743 -14.027 1.00 97.38 207 SER A CA 1
ATOM 1522 C C . SER A 1 207 ? 3.053 -2.525 -15.280 1.00 97.38 207 SER A C 1
ATOM 1524 O O . SER A 1 207 ? 3.364 -2.159 -16.411 1.00 97.38 207 SER A O 1
ATOM 1526 N N . LEU A 1 208 ? 2.288 -3.604 -15.110 1.00 98.06 208 LEU A N 1
ATOM 1527 C CA . LEU A 1 208 ? 1.942 -4.540 -16.182 1.00 98.06 208 LEU A CA 1
ATOM 1528 C C . LEU A 1 208 ? 1.121 -3.896 -17.303 1.00 98.06 208 LEU A C 1
ATOM 1530 O O . LEU A 1 208 ? 1.241 -4.308 -18.453 1.00 98.06 208 LEU A O 1
ATOM 1534 N N . ALA A 1 209 ? 0.320 -2.872 -16.996 1.00 98.00 209 ALA A N 1
ATOM 1535 C CA . ALA A 1 209 ? -0.415 -2.124 -18.014 1.00 98.00 209 ALA A CA 1
ATOM 1536 C C . ALA A 1 209 ? 0.537 -1.399 -18.983 1.00 98.00 209 ALA A C 1
ATOM 1538 O O . ALA A 1 209 ? 0.325 -1.453 -20.196 1.00 98.00 209 ALA A O 1
ATOM 1539 N N . ASN A 1 210 ? 1.637 -0.823 -18.482 1.00 97.81 210 ASN A N 1
ATOM 1540 C CA . ASN A 1 210 ? 2.669 -0.221 -19.325 1.00 97.81 210 ASN A CA 1
ATOM 1541 C C . ASN A 1 210 ? 3.331 -1.253 -20.250 1.00 97.81 210 ASN A C 1
ATOM 1543 O O . ASN A 1 210 ? 3.631 -0.942 -21.401 1.00 97.81 210 ASN A O 1
ATOM 1547 N N . LEU A 1 211 ? 3.470 -2.507 -19.811 1.00 98.12 211 LEU A N 1
ATOM 1548 C CA . LEU A 1 211 ? 4.001 -3.581 -20.660 1.00 98.12 211 LEU A CA 1
ATOM 1549 C C . LEU A 1 211 ? 3.038 -4.002 -21.784 1.00 98.12 211 LEU A C 1
ATOM 1551 O O . LEU A 1 211 ? 3.454 -4.681 -22.718 1.00 98.12 211 LEU A O 1
ATOM 1555 N N . VAL A 1 212 ? 1.760 -3.616 -21.720 1.00 98.31 212 VAL A N 1
ATOM 1556 C CA . VAL A 1 212 ? 0.788 -3.870 -22.795 1.00 98.31 212 VAL A CA 1
ATOM 1557 C C . VAL A 1 212 ? 0.816 -2.752 -23.833 1.00 98.31 212 VAL A C 1
ATOM 1559 O O . VAL A 1 212 ? 0.775 -3.026 -25.031 1.00 98.31 212 VAL A O 1
ATOM 1562 N N . THR A 1 213 ? 0.863 -1.493 -23.395 1.00 98.12 213 THR A N 1
ATOM 1563 C CA . THR A 1 213 ? 0.615 -0.342 -24.280 1.00 98.12 213 THR A CA 1
ATOM 1564 C C . THR A 1 213 ? 1.837 0.521 -24.563 1.00 98.12 213 THR A C 1
ATOM 1566 O O . THR A 1 213 ? 1.812 1.279 -25.527 1.00 98.12 213 THR A O 1
ATOM 1569 N N . ASN A 1 214 ? 2.898 0.424 -23.757 1.00 98.00 214 ASN A N 1
ATOM 1570 C CA . ASN A 1 214 ? 3.998 1.393 -23.740 1.00 98.00 214 ASN A CA 1
ATOM 1571 C C . ASN A 1 214 ? 5.385 0.772 -23.970 1.00 98.00 214 ASN A C 1
ATOM 1573 O O . ASN A 1 214 ? 6.392 1.422 -23.714 1.00 98.00 214 ASN A O 1
ATOM 1577 N N . LEU A 1 215 ? 5.482 -0.435 -24.541 1.00 98.12 215 LEU A N 1
ATOM 1578 C CA . LEU A 1 215 ? 6.779 -1.048 -24.891 1.00 98.12 215 LEU A CA 1
ATOM 1579 C C . LEU A 1 215 ? 7.574 -0.280 -25.963 1.00 98.12 215 LEU A C 1
ATOM 1581 O O . LEU A 1 215 ? 8.762 -0.528 -26.138 1.00 98.12 215 LEU A O 1
ATOM 1585 N N . SER A 1 216 ? 6.959 0.671 -26.674 1.00 97.88 216 SER A N 1
ATOM 1586 C CA . SER A 1 216 ? 7.692 1.606 -27.537 1.00 97.88 216 SER A CA 1
ATOM 1587 C C . SER A 1 216 ? 8.488 2.659 -26.752 1.00 97.88 216 SER A C 1
ATOM 1589 O O . SER A 1 216 ? 9.323 3.347 -27.337 1.00 97.88 216 SER A O 1
ATOM 1591 N N . VAL A 1 217 ? 8.226 2.820 -25.450 1.00 97.56 217 VAL A N 1
ATOM 1592 C CA . VAL A 1 217 ? 9.028 3.648 -24.545 1.00 97.56 217 VAL A CA 1
ATOM 1593 C C . VAL A 1 217 ? 10.253 2.841 -24.122 1.00 97.56 217 VAL A C 1
ATOM 1595 O O . VAL A 1 217 ? 10.125 1.746 -23.574 1.00 97.56 217 VAL A O 1
ATOM 1598 N N . ALA A 1 218 ? 11.447 3.382 -24.376 1.00 95.81 218 ALA A N 1
ATOM 1599 C CA . ALA A 1 218 ? 12.706 2.674 -24.143 1.00 95.81 218 ALA A CA 1
ATOM 1600 C C . ALA A 1 218 ? 12.854 2.195 -22.687 1.00 95.81 218 ALA A C 1
ATOM 1602 O O . ALA A 1 218 ? 13.243 1.051 -22.461 1.00 95.81 218 ALA A O 1
ATOM 1603 N N . GLU A 1 219 ? 12.474 3.029 -21.718 1.00 95.44 219 GLU A N 1
ATOM 1604 C CA . GLU A 1 219 ? 12.500 2.695 -20.289 1.00 95.44 219 GLU A CA 1
ATOM 1605 C C . GLU A 1 219 ? 11.575 1.512 -19.959 1.00 95.44 219 GLU A C 1
ATOM 1607 O O . GLU A 1 219 ? 12.017 0.546 -19.343 1.00 95.44 219 GLU A O 1
ATOM 1612 N N . CYS A 1 220 ? 10.344 1.486 -20.485 1.00 97.44 220 CYS A N 1
ATOM 1613 C CA . CYS A 1 220 ? 9.444 0.339 -20.316 1.00 97.44 220 CYS A CA 1
ATOM 1614 C C . CYS A 1 220 ? 9.984 -0.947 -20.943 1.00 97.44 220 CYS A C 1
ATOM 1616 O O . CYS A 1 220 ? 9.879 -2.016 -20.342 1.00 97.44 220 CYS A O 1
ATOM 1618 N N . SER A 1 221 ? 10.587 -0.861 -22.133 1.00 97.19 221 SER A N 1
ATOM 1619 C CA . SER A 1 221 ? 11.202 -2.032 -22.769 1.00 97.19 221 SER A CA 1
ATOM 1620 C C . SER A 1 221 ? 12.396 -2.573 -21.971 1.00 97.19 221 SER A C 1
ATOM 1622 O O . SER A 1 221 ? 12.597 -3.783 -21.904 1.00 97.19 221 SER A O 1
ATOM 1624 N N . ALA A 1 222 ? 13.160 -1.693 -21.316 1.00 95.81 222 ALA A N 1
ATOM 1625 C CA . ALA A 1 222 ? 14.288 -2.076 -20.473 1.00 95.81 222 ALA A CA 1
ATOM 1626 C C . ALA A 1 222 ? 13.834 -2.682 -19.132 1.00 95.81 222 ALA A C 1
ATOM 1628 O O . ALA A 1 222 ? 14.472 -3.609 -18.629 1.00 95.81 222 ALA A O 1
ATOM 1629 N N . ALA A 1 223 ? 12.718 -2.199 -18.579 1.00 96.88 223 ALA A N 1
ATOM 1630 C CA . ALA A 1 223 ? 12.164 -2.661 -17.309 1.00 96.88 223 ALA A CA 1
ATOM 1631 C C . ALA A 1 223 ? 11.324 -3.950 -17.422 1.00 96.88 223 ALA A C 1
ATOM 1633 O O . ALA A 1 223 ? 11.074 -4.603 -16.409 1.00 96.88 223 ALA A O 1
ATOM 1634 N N . GLU A 1 224 ? 10.912 -4.356 -18.632 1.00 97.75 224 GLU A N 1
ATOM 1635 C CA . GLU A 1 224 ? 9.952 -5.447 -18.865 1.00 97.75 224 GLU A CA 1
ATOM 1636 C C . GLU A 1 224 ? 10.306 -6.752 -18.136 1.00 97.75 224 GLU A C 1
ATOM 1638 O O . GLU A 1 224 ? 9.449 -7.360 -17.491 1.00 97.75 224 GLU A O 1
ATOM 1643 N N . ALA A 1 225 ? 11.563 -7.193 -18.233 1.00 97.44 225 ALA A N 1
ATOM 1644 C CA . ALA A 1 225 ? 12.008 -8.423 -17.583 1.00 97.44 225 ALA A CA 1
ATOM 1645 C C . ALA A 1 225 ? 11.973 -8.303 -16.052 1.00 97.44 225 ALA A C 1
ATOM 1647 O O . ALA A 1 225 ? 11.582 -9.254 -15.378 1.00 97.44 225 ALA A O 1
ATOM 1648 N N . THR A 1 226 ? 12.327 -7.134 -15.514 1.00 97.00 226 THR A N 1
ATOM 1649 C CA . THR A 1 226 ? 12.324 -6.856 -14.072 1.00 97.00 226 THR A CA 1
ATOM 1650 C C . THR A 1 226 ? 10.906 -6.791 -13.515 1.00 97.00 226 THR A C 1
ATOM 1652 O O . THR A 1 226 ? 10.647 -7.366 -12.467 1.00 97.00 226 THR A O 1
ATOM 1655 N N . TYR A 1 227 ? 9.966 -6.159 -14.227 1.00 97.88 227 TYR A N 1
ATOM 1656 C CA . TYR A 1 227 ? 8.558 -6.066 -13.810 1.00 97.88 227 TYR A CA 1
ATOM 1657 C C . TYR A 1 227 ? 7.863 -7.432 -13.757 1.00 97.88 227 TYR A C 1
ATOM 1659 O O . TYR A 1 227 ? 6.871 -7.606 -13.053 1.00 97.88 227 TYR A O 1
ATOM 1667 N N . LYS A 1 228 ? 8.362 -8.395 -14.535 1.00 97.31 228 LYS A N 1
ATOM 1668 C CA . LYS A 1 228 ? 7.850 -9.764 -14.573 1.00 97.31 228 LYS A CA 1
ATOM 1669 C C . LYS A 1 228 ? 8.500 -10.663 -13.510 1.00 97.31 228 LYS A C 1
ATOM 1671 O O . LYS A 1 228 ? 7.909 -11.681 -13.186 1.00 97.31 228 LYS A O 1
ATOM 1676 N N . ALA A 1 229 ? 9.689 -10.336 -13.010 1.00 91.44 229 ALA A N 1
ATOM 1677 C CA . ALA A 1 229 ? 10.535 -11.258 -12.244 1.00 91.44 229 ALA A CA 1
ATOM 1678 C C . ALA A 1 229 ? 9.940 -11.774 -10.920 1.00 91.44 229 ALA A C 1
ATOM 1680 O O . ALA A 1 229 ? 9.078 -11.099 -10.317 1.00 91.44 229 ALA A O 1
#

pLDDT: mean 78.11, std 28.59, range [24.94, 98.88]

Secondary structure (DSSP, 8-state):
-------------------------------------------------------------------PPPP--S-TTTT-EEPP-HHHHHHHHHHHHH-S-HHHHHHHHHHTTS--PEEE-SGGGHHHHHHHHHHHHHHHHHHSS-EEEEEEE---TT-STTSS----S--GGGTHHHHHHHHHHHHHHHHHT-TTSEEEEEE-TTSHHHHHH-TTSHHHHHHHHHHH-

Sequence (229 aa):
MFNARVWPMWWHRLDGRDYLHSGPGGGGGTTSSTKVSTTTSKSSTTSSKPTTSGTGTSTSTSTGPSSSPSAVAGNPYTGYNVFLSPPYVAEVQAAAATITNAALAAKALEVAKVPNFIWFDQVAKVPSLGTYLAAAEAQAKSTGTPQLVQIVVYDLPDRDCAAKASNGEFQVNNGGQALYFNYIDQLVAQIKAYPSVRVVAVIEPDSLANLVTNLSVAECSAAEATYKA

Foldseek 3Di:
DDDPPDDDDDDPPPPDDDDDDDDDDDDDDDDDDDDDDDDDDDDDDDDDDDDDDDDDDDDDPDDDDDDDPDPDPDDLCPQADEQQDPVVLVVLLVVLVPDPDVVVSVVSNVVSVDHDAAEPQDLVCLVVLLVSLVVQVVVCVVVVTAYEHHYEDAAFALALLVDPDDPHPHHPVPCRLVVSVVSVVSNVVSCVVRVSHHYDYDYHPNQVVCVVPPCVRVSNVVCVVSSSD

Radius of gyration: 30.67 Å; Cα contacts (8 Å, |Δi|>4): 227; chains: 1; bounding box: 64×98×63 Å